Protein AF-A0A165JRN2-F1 (afdb_monomer)

Mean predicted aligned error: 7.34 Å

Nearest PDB structures (foldseek):
  8gi0-assembly1_E  TM=1.762E-01  e=8.711E+00  Trypanosoma cruzi cruzi

Foldseek 3Di:
DLVVVVVVLQVLLVVVLVVCVVPVPDDDDSCVVVVVLLVVQLPDLVSLVVNLCSQQPADPDPPDDSALVVSCVSVVLDPSSLLSLLSNLLSLLLNPLPPPPDPCNVVSLCSHCVPPDLVSLLSSLLVLVVCCVVPHPDCVSLCSNLSSLLSCCSSPVVVSVVSLVCLVPPNDPSSVVVNVVSVVVNVVVDHDPPRDND

Organism: NCBI:txid1314781

pLDDT: mean 78.62, std 10.6, range [44.0, 93.44]

Radius of gyration: 16.62 Å; Cα contacts (8 Å, |Δi|>4): 192; chains: 1; bounding box: 40×40×44 Å

Sequence (198 aa):
MMQRFWRALTYTLHAARSVMLANPNAEVYPLIPCFRVCEVYMGSPTGASVMLNMFLSPFPAPGVDPSVWTTVRTFQASFLGLELAGMLAAALSSYIRQVSADSGTPLYVDLFFADLAPADVVAALVTAWDVRRRAFPDDYFETIGVHLMQHCSEIRPDWWLAALDYAEQSASEHERQMMLALKDEVARRGPCVQCPAI

Solvent-accessible surface area (backbone atoms only — n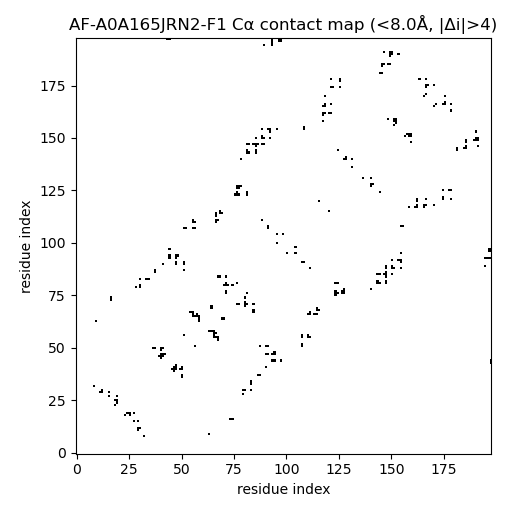ot comparable to full-atom values): 11108 Å² total; per-residue (Å²): 114,66,70,62,52,51,52,50,49,52,52,46,46,55,51,48,44,56,49,35,72,77,33,80,84,56,91,73,71,72,58,56,67,56,50,58,50,49,66,67,24,62,80,40,69,69,31,24,52,52,48,47,52,67,56,45,44,75,56,99,48,94,93,52,78,43,43,62,54,58,54,18,52,67,55,72,30,32,63,70,34,51,47,52,52,22,54,51,33,46,35,50,39,28,43,57,78,56,47,80,85,48,91,63,56,65,56,57,52,48,49,67,50,70,74,60,51,48,66,60,51,53,54,26,53,45,51,42,51,55,49,35,80,76,73,51,96,64,70,65,63,59,47,44,57,35,51,28,49,33,27,42,38,70,72,39,47,70,59,48,51,52,31,52,51,43,31,74,76,71,47,54,74,68,52,28,55,48,52,50,54,47,50,54,49,31,62,72,65,45,72,71,80,86,60,66,81,100

Structure (mmCIF, N/CA/C/O backbone):
data_AF-A0A165JRN2-F1
#
_entry.id   AF-A0A165JRN2-F1
#
loop_
_atom_site.group_PDB
_atom_site.id
_atom_site.type_symbol
_atom_site.label_atom_id
_atom_site.label_alt_id
_atom_site.label_comp_id
_atom_site.label_asym_id
_atom_site.label_entity_id
_atom_site.label_seq_id
_atom_site.pdbx_PDB_ins_code
_atom_site.Cartn_x
_atom_site.Cartn_y
_atom_site.Cartn_z
_atom_site.occupancy
_atom_site.B_iso_or_equiv
_atom_site.auth_seq_id
_atom_site.auth_comp_id
_atom_site.auth_asym_id
_atom_site.auth_atom_id
_atom_site.pdbx_PDB_model_num
ATOM 1 N N . MET A 1 1 ? 13.174 8.820 22.180 1.00 55.31 1 MET A N 1
ATOM 2 C CA . MET A 1 1 ? 13.854 7.694 21.496 1.00 55.31 1 MET A CA 1
ATOM 3 C C . MET A 1 1 ? 13.411 7.568 20.033 1.00 55.31 1 MET A C 1
ATOM 5 O O . MET A 1 1 ? 14.280 7.573 19.171 1.00 55.31 1 MET A O 1
ATOM 9 N N . MET A 1 2 ? 12.102 7.602 19.733 1.00 63.72 2 MET A N 1
ATOM 10 C CA . MET A 1 2 ? 11.550 7.563 18.360 1.00 63.72 2 MET A CA 1
ATOM 11 C C . MET A 1 2 ? 12.166 8.571 17.375 1.00 63.72 2 MET A C 1
ATOM 13 O O . MET A 1 2 ? 12.542 8.187 16.278 1.00 63.72 2 MET A O 1
ATOM 17 N N . GLN A 1 3 ? 12.351 9.841 17.755 1.00 63.94 3 GLN A N 1
ATOM 18 C CA . GLN A 1 3 ? 12.850 10.864 16.819 1.00 63.94 3 GLN A CA 1
ATOM 19 C C . GLN A 1 3 ? 14.250 10.561 16.249 1.00 63.94 3 GLN A C 1
ATOM 21 O O . GLN A 1 3 ? 14.538 10.910 15.107 1.00 63.94 3 GLN A O 1
ATOM 26 N N . ARG A 1 4 ? 15.128 9.908 17.027 1.00 65.62 4 ARG A N 1
ATOM 27 C CA . ARG A 1 4 ? 16.467 9.513 16.556 1.00 65.62 4 ARG A CA 1
ATOM 28 C C . ARG A 1 4 ? 16.392 8.336 15.584 1.00 65.62 4 ARG A C 1
ATOM 30 O O . ARG A 1 4 ? 17.099 8.362 14.586 1.00 65.62 4 ARG A O 1
ATOM 37 N N . PHE A 1 5 ? 15.519 7.361 15.856 1.00 70.56 5 PHE A N 1
ATOM 38 C CA . PHE A 1 5 ? 15.255 6.242 14.949 1.00 70.56 5 PHE A CA 1
ATOM 39 C C . PHE A 1 5 ? 14.710 6.738 13.607 1.00 70.56 5 PHE A C 1
ATOM 41 O O . PHE A 1 5 ? 15.284 6.408 12.580 1.00 70.56 5 PHE A O 1
ATOM 48 N N . TRP A 1 6 ? 13.692 7.605 13.612 1.00 65.94 6 TRP A N 1
ATOM 49 C CA . TRP A 1 6 ? 13.100 8.140 12.379 1.00 65.94 6 TRP A CA 1
ATOM 50 C C . TRP A 1 6 ? 14.079 8.953 11.560 1.00 65.94 6 TRP A C 1
ATOM 52 O O . TRP A 1 6 ? 14.203 8.725 10.367 1.00 65.94 6 TRP A O 1
ATOM 62 N N . ARG A 1 7 ? 14.860 9.824 12.204 1.00 67.25 7 ARG A N 1
ATOM 63 C CA . ARG A 1 7 ? 15.946 10.520 11.509 1.00 67.25 7 ARG A CA 1
ATOM 64 C C . ARG A 1 7 ? 16.925 9.533 10.880 1.00 67.25 7 ARG A C 1
ATOM 66 O O . ARG A 1 7 ? 17.246 9.689 9.711 1.00 67.25 7 ARG A O 1
ATOM 73 N N . ALA A 1 8 ? 17.376 8.524 11.627 1.00 70.62 8 ALA A N 1
ATOM 74 C CA . ALA A 1 8 ? 18.299 7.520 11.107 1.00 70.62 8 ALA A CA 1
ATOM 75 C C . ALA A 1 8 ? 17.696 6.748 9.924 1.00 70.62 8 ALA A C 1
ATOM 77 O O . ALA A 1 8 ? 18.336 6.662 8.884 1.00 70.62 8 ALA A O 1
ATOM 78 N N . LEU A 1 9 ? 16.454 6.275 10.044 1.00 74.56 9 LEU A N 1
ATOM 79 C CA . LEU A 1 9 ? 15.748 5.563 8.984 1.00 74.56 9 LEU A CA 1
ATOM 80 C C . LEU A 1 9 ? 15.561 6.441 7.745 1.00 74.56 9 LEU A C 1
ATOM 82 O O . LEU A 1 9 ? 15.899 6.016 6.650 1.00 74.56 9 LEU A O 1
ATOM 86 N N . THR A 1 10 ? 15.111 7.684 7.903 1.00 69.31 10 THR A N 1
ATOM 87 C CA . THR A 1 10 ? 15.020 8.656 6.809 1.00 69.31 10 THR A CA 1
ATOM 88 C C . THR A 1 10 ? 16.368 8.847 6.114 1.00 69.31 10 THR A C 1
ATOM 90 O O . THR A 1 10 ? 16.431 8.793 4.887 1.00 69.31 10 THR A O 1
ATOM 93 N N . TYR A 1 11 ? 17.453 9.051 6.870 1.00 72.25 11 TYR A N 1
ATOM 94 C CA . TYR A 1 11 ? 18.794 9.174 6.293 1.00 72.25 11 TYR A CA 1
ATOM 95 C C . TYR A 1 11 ? 19.198 7.903 5.540 1.00 72.25 11 TYR A C 1
ATOM 97 O O . TYR A 1 11 ? 19.726 8.000 4.435 1.00 72.25 11 TYR A O 1
ATOM 105 N N . THR A 1 12 ? 18.916 6.722 6.096 1.00 76.44 12 THR A N 1
ATOM 106 C CA . THR A 1 12 ? 19.179 5.432 5.450 1.00 76.44 12 THR A CA 1
ATOM 107 C C . THR A 1 12 ? 18.375 5.268 4.163 1.00 76.44 12 THR A C 1
ATOM 109 O O . THR A 1 12 ? 18.955 4.886 3.153 1.00 76.44 12 THR A O 1
ATOM 112 N N . LEU A 1 13 ? 17.080 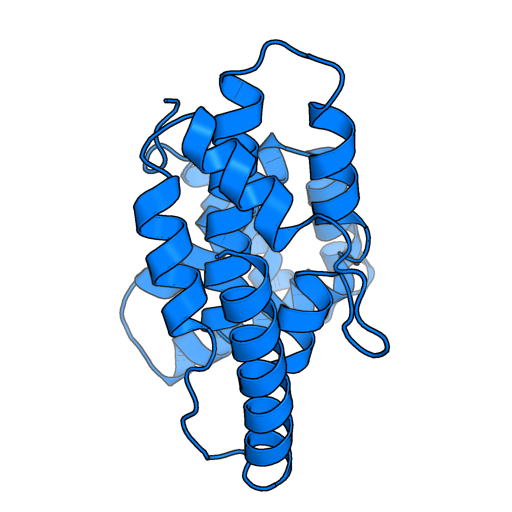5.597 4.155 1.00 75.81 13 LEU A N 1
ATOM 113 C CA . LEU A 1 13 ? 16.227 5.523 2.964 1.00 75.81 13 LEU A CA 1
ATOM 114 C C . LEU A 1 13 ? 16.709 6.492 1.877 1.00 75.81 13 LEU A C 1
ATOM 116 O O . LEU A 1 13 ? 16.801 6.113 0.710 1.00 75.81 13 LEU A O 1
ATOM 120 N N . HIS A 1 14 ? 17.083 7.717 2.258 1.00 72.62 14 HIS A N 1
ATOM 121 C CA . HIS A 1 14 ? 17.624 8.707 1.328 1.00 72.62 14 HIS A CA 1
ATOM 122 C C . HIS A 1 14 ? 18.975 8.272 0.742 1.00 72.62 14 HIS A C 1
ATOM 124 O O . HIS A 1 14 ? 19.182 8.345 -0.468 1.00 72.62 14 HIS A O 1
ATOM 130 N N . ALA A 1 15 ? 19.887 7.768 1.578 1.00 78.81 15 ALA A N 1
ATOM 131 C CA . ALA A 1 15 ? 21.175 7.248 1.128 1.00 78.81 15 ALA A CA 1
ATOM 132 C C . ALA A 1 15 ? 21.007 6.016 0.225 1.00 78.81 15 ALA A C 1
ATOM 134 O O . ALA A 1 15 ? 21.642 5.937 -0.826 1.00 78.81 15 ALA A O 1
ATOM 135 N N . ALA A 1 16 ? 20.115 5.092 0.591 1.00 79.12 16 ALA A N 1
ATOM 136 C CA . ALA A 1 16 ? 19.806 3.904 -0.197 1.00 79.12 16 ALA A CA 1
ATOM 137 C C . ALA A 1 16 ? 19.273 4.270 -1.585 1.00 79.12 16 ALA A C 1
ATOM 139 O O . ALA A 1 16 ? 19.744 3.714 -2.573 1.00 79.12 16 ALA A O 1
ATOM 140 N N . ARG A 1 17 ? 18.375 5.261 -1.680 1.00 76.50 17 ARG A N 1
ATOM 141 C CA . ARG A 1 17 ? 17.898 5.782 -2.968 1.00 76.50 17 ARG A CA 1
ATOM 142 C C . ARG A 1 17 ? 19.057 6.244 -3.850 1.00 76.50 17 ARG A C 1
ATOM 144 O O . ARG A 1 17 ? 19.122 5.865 -5.014 1.00 76.50 17 ARG A O 1
ATOM 151 N N . SER A 1 18 ? 19.972 7.044 -3.307 1.00 79.50 18 SER A N 1
ATOM 152 C CA . SER A 1 18 ? 21.132 7.539 -4.057 1.00 79.50 18 SER A CA 1
ATOM 153 C C . SER A 1 18 ? 22.027 6.400 -4.554 1.00 79.50 18 SER A C 1
ATOM 155 O O . SER A 1 18 ? 22.483 6.437 -5.695 1.00 79.50 18 SER A O 1
ATOM 157 N N . VAL A 1 19 ? 22.229 5.362 -3.736 1.00 81.50 19 VAL A N 1
ATOM 158 C CA . VAL A 1 19 ? 22.983 4.160 -4.127 1.00 81.50 19 VAL A CA 1
ATOM 159 C C . VAL A 1 19 ? 22.268 3.390 -5.239 1.00 81.50 19 VAL A C 1
ATOM 161 O O . VAL A 1 19 ? 22.912 3.036 -6.220 1.00 81.50 19 VAL A O 1
ATOM 164 N N . MET A 1 20 ? 20.953 3.181 -5.134 1.00 75.56 20 MET A N 1
ATOM 165 C CA . MET A 1 20 ? 20.164 2.472 -6.150 1.00 75.56 20 MET A CA 1
ATOM 166 C C . MET A 1 20 ? 20.101 3.230 -7.481 1.00 75.56 20 MET A C 1
ATOM 168 O O . MET A 1 20 ? 20.140 2.617 -8.542 1.00 75.56 20 MET A O 1
ATOM 172 N N . LEU A 1 21 ? 20.044 4.566 -7.449 1.00 78.38 21 LEU A N 1
ATOM 173 C CA . LEU A 1 21 ? 20.109 5.385 -8.663 1.00 78.38 21 LEU A CA 1
ATOM 174 C C . LEU A 1 21 ? 21.487 5.307 -9.333 1.00 78.38 21 LEU A C 1
ATOM 176 O O . LEU A 1 21 ? 21.569 5.262 -10.558 1.00 78.38 21 LEU A O 1
ATOM 180 N N . ALA A 1 22 ? 22.564 5.292 -8.543 1.00 86.00 22 ALA A N 1
ATOM 181 C CA . ALA A 1 22 ? 23.929 5.182 -9.057 1.00 86.00 22 ALA A CA 1
ATOM 182 C C . ALA A 1 22 ? 24.273 3.760 -9.532 1.00 86.00 22 ALA A C 1
ATOM 184 O O . ALA A 1 22 ? 25.084 3.588 -10.441 1.00 86.00 22 ALA A O 1
ATOM 185 N N . ASN A 1 23 ? 23.669 2.743 -8.918 1.00 80.38 23 ASN A N 1
ATOM 186 C CA . ASN A 1 23 ? 23.849 1.341 -9.255 1.00 80.38 23 ASN A CA 1
ATOM 187 C C . ASN A 1 23 ? 22.498 0.607 -9.172 1.00 80.38 23 ASN A C 1
ATOM 189 O O . ASN A 1 23 ? 22.152 0.090 -8.107 1.00 80.38 23 ASN A O 1
ATOM 193 N N . PRO A 1 24 ? 21.758 0.509 -10.293 1.00 75.75 24 PRO A N 1
ATOM 194 C CA . PRO A 1 24 ? 20.457 -0.162 -10.337 1.00 75.75 24 PRO A CA 1
ATOM 195 C C . PRO A 1 24 ? 20.484 -1.640 -9.926 1.00 75.75 24 PRO A C 1
ATOM 197 O O . PRO A 1 24 ? 19.449 -2.189 -9.570 1.00 75.75 24 PRO A O 1
ATOM 200 N N . ASN A 1 25 ? 21.660 -2.277 -9.953 1.00 73.88 25 ASN A N 1
ATOM 201 C CA . ASN A 1 25 ? 21.847 -3.673 -9.558 1.00 73.88 25 ASN A CA 1
ATOM 202 C C . ASN A 1 25 ? 22.303 -3.825 -8.095 1.00 73.88 25 ASN A C 1
ATOM 204 O O . ASN A 1 25 ? 22.597 -4.937 -7.661 1.00 73.88 25 ASN A O 1
ATOM 208 N N . ALA A 1 26 ? 22.437 -2.731 -7.338 1.00 76.19 26 ALA A N 1
ATOM 209 C CA . ALA A 1 26 ? 22.797 -2.808 -5.930 1.00 76.19 26 ALA A CA 1
ATOM 210 C C . ALA A 1 26 ? 21.635 -3.390 -5.115 1.00 76.19 26 ALA A C 1
ATOM 212 O O . ALA A 1 26 ? 20.562 -2.794 -5.027 1.00 76.19 26 ALA A O 1
ATOM 213 N N . GLU A 1 27 ? 21.877 -4.523 -4.461 1.00 71.62 27 GLU A N 1
ATOM 214 C CA . GLU A 1 27 ? 20.944 -5.089 -3.493 1.00 71.62 27 GLU A CA 1
ATOM 215 C C . GLU A 1 27 ? 20.991 -4.288 -2.190 1.00 71.62 27 GLU A C 1
ATOM 217 O O . GLU A 1 27 ? 21.862 -4.478 -1.337 1.00 71.62 27 GLU A O 1
ATOM 222 N N . VAL A 1 28 ? 20.055 -3.354 -2.037 1.00 72.25 28 VAL A N 1
ATOM 223 C CA . VAL A 1 28 ? 19.884 -2.584 -0.805 1.00 72.25 28 VAL A CA 1
ATOM 224 C C . VAL A 1 28 ? 18.505 -2.883 -0.237 1.00 72.25 28 VAL A C 1
ATOM 226 O O . VAL A 1 28 ? 17.497 -2.756 -0.927 1.00 72.25 28 VAL A O 1
ATOM 229 N N . TYR A 1 29 ? 18.457 -3.232 1.049 1.00 79.75 29 TYR A N 1
ATOM 230 C CA . TYR A 1 29 ? 17.227 -3.604 1.753 1.00 79.75 29 TYR A CA 1
ATOM 231 C C . TYR A 1 29 ? 16.887 -2.590 2.861 1.00 79.75 29 TYR A C 1
ATOM 233 O O . TYR A 1 29 ? 16.828 -2.946 4.042 1.00 79.75 29 TYR A O 1
ATOM 241 N N . PRO A 1 30 ? 16.688 -1.299 2.532 1.00 75.38 30 PRO A N 1
ATOM 242 C CA . PRO A 1 30 ? 16.593 -0.246 3.541 1.00 75.38 30 PRO A CA 1
ATOM 243 C C . PRO A 1 30 ? 15.284 -0.300 4.344 1.00 75.38 30 PRO A C 1
ATOM 245 O O . PRO A 1 30 ? 15.164 0.379 5.360 1.00 75.38 30 PRO A O 1
ATOM 248 N N . LEU A 1 31 ? 14.321 -1.122 3.909 1.00 79.00 31 LEU A N 1
ATOM 249 C CA . LEU A 1 31 ? 13.026 -1.320 4.559 1.00 79.00 31 LEU A CA 1
ATOM 250 C C . LEU A 1 31 ? 13.030 -2.434 5.622 1.00 79.00 31 LEU A C 1
ATOM 252 O O . LEU A 1 31 ? 12.069 -2.529 6.380 1.00 79.00 31 LEU A O 1
ATOM 256 N N . ILE A 1 32 ? 14.108 -3.223 5.768 1.00 80.38 32 ILE A N 1
ATOM 257 C CA . ILE A 1 32 ? 14.186 -4.286 6.797 1.00 80.38 32 ILE A CA 1
ATOM 258 C C . ILE A 1 32 ? 13.882 -3.773 8.217 1.00 80.38 32 ILE A C 1
ATOM 260 O O . ILE A 1 32 ? 13.096 -4.412 8.923 1.00 80.38 32 ILE A O 1
ATOM 264 N N . PRO A 1 33 ? 14.440 -2.632 8.670 1.00 78.62 33 PRO A N 1
ATOM 265 C CA . PRO A 1 33 ? 14.105 -2.096 9.985 1.00 78.62 33 PRO A CA 1
ATOM 266 C C . PRO A 1 33 ? 12.617 -1.753 10.129 1.00 78.62 33 PRO A C 1
ATOM 268 O O . PRO A 1 33 ? 12.066 -1.923 11.215 1.00 78.62 33 PRO A O 1
ATOM 271 N N . CYS A 1 34 ? 11.958 -1.314 9.050 1.00 78.50 34 CYS A N 1
ATOM 272 C CA . CYS A 1 34 ? 10.525 -1.025 9.052 1.00 78.50 34 CYS A CA 1
ATOM 273 C C . CYS A 1 34 ? 9.711 -2.292 9.324 1.00 78.50 34 CYS A C 1
ATOM 275 O O . CYS A 1 34 ? 8.819 -2.258 10.168 1.00 78.50 34 CYS A O 1
ATOM 277 N N . PHE A 1 35 ? 10.054 -3.413 8.683 1.00 80.31 35 PHE A N 1
ATOM 278 C CA . PHE A 1 35 ? 9.362 -4.688 8.899 1.00 80.31 35 PHE A CA 1
ATOM 279 C C . PHE A 1 35 ? 9.483 -5.170 10.335 1.00 80.31 35 PHE A C 1
ATOM 281 O O . PHE A 1 35 ? 8.478 -5.511 10.949 1.00 80.31 35 PHE A O 1
ATOM 288 N N . ARG A 1 36 ? 10.689 -5.115 10.913 1.00 80.88 36 ARG A N 1
ATOM 289 C CA . ARG A 1 36 ? 10.902 -5.519 12.311 1.00 80.88 36 ARG A CA 1
ATOM 290 C C . ARG A 1 36 ? 10.097 -4.673 13.288 1.00 80.88 36 ARG A C 1
ATOM 292 O O . ARG A 1 36 ? 9.578 -5.198 14.267 1.00 80.88 36 ARG A O 1
ATOM 299 N N . VAL A 1 37 ? 9.969 -3.373 13.023 1.00 78.56 37 VAL A N 1
ATOM 300 C CA . VAL A 1 37 ? 9.077 -2.504 13.798 1.00 78.56 37 VAL A CA 1
ATOM 301 C C . VAL A 1 37 ? 7.630 -2.968 13.628 1.00 78.56 37 VAL A C 1
ATOM 303 O O . VAL A 1 37 ? 6.960 -3.208 14.628 1.00 78.56 37 VAL A O 1
ATOM 306 N N . CYS A 1 38 ? 7.161 -3.171 12.397 1.00 80.44 38 CYS A N 1
ATOM 307 C CA . CYS A 1 38 ? 5.786 -3.598 12.151 1.00 80.44 38 CYS A CA 1
ATOM 308 C C . CYS A 1 38 ? 5.452 -4.934 12.840 1.00 80.44 38 CYS A C 1
ATOM 310 O O . CYS A 1 38 ? 4.452 -5.019 13.547 1.00 80.44 38 CYS A O 1
ATOM 312 N N . GLU A 1 39 ? 6.321 -5.943 12.733 1.00 80.81 39 GLU A N 1
ATOM 313 C CA . GLU A 1 39 ? 6.165 -7.247 13.400 1.00 80.81 39 GLU A CA 1
ATOM 314 C C . GLU A 1 39 ? 5.986 -7.115 14.919 1.00 80.81 39 GLU A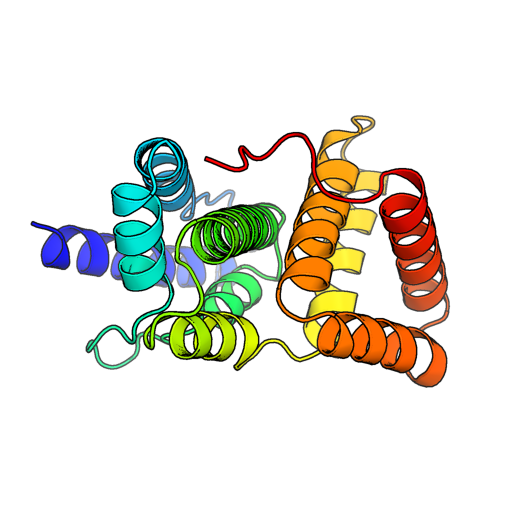 C 1
ATOM 316 O O . GLU A 1 39 ? 5.112 -7.754 15.502 1.00 80.81 39 GLU A O 1
ATOM 321 N N . VAL A 1 40 ? 6.790 -6.265 15.568 1.00 80.31 40 VAL A N 1
ATOM 322 C CA . VAL A 1 40 ? 6.736 -6.070 17.025 1.00 80.31 40 VAL A CA 1
ATOM 323 C C . VAL A 1 40 ? 5.445 -5.370 17.452 1.00 80.31 40 VAL A C 1
ATOM 325 O O . VAL A 1 40 ? 4.864 -5.718 18.480 1.00 80.31 40 VAL A O 1
ATOM 328 N N . TYR A 1 41 ? 4.987 -4.378 16.686 1.00 80.44 41 TYR A N 1
ATOM 329 C CA . TYR A 1 41 ? 3.855 -3.538 17.079 1.00 80.44 41 TYR A CA 1
ATOM 330 C C . TYR A 1 41 ? 2.486 -4.101 16.667 1.00 80.44 41 TYR A C 1
ATOM 332 O O . TYR A 1 41 ? 1.498 -3.790 17.333 1.00 80.44 41 TYR A O 1
ATOM 340 N N . MET A 1 42 ? 2.403 -4.970 15.653 1.00 76.00 42 MET A N 1
ATOM 341 C CA . MET A 1 42 ? 1.133 -5.581 15.225 1.00 76.00 42 MET A CA 1
ATOM 342 C C . MET A 1 42 ? 0.521 -6.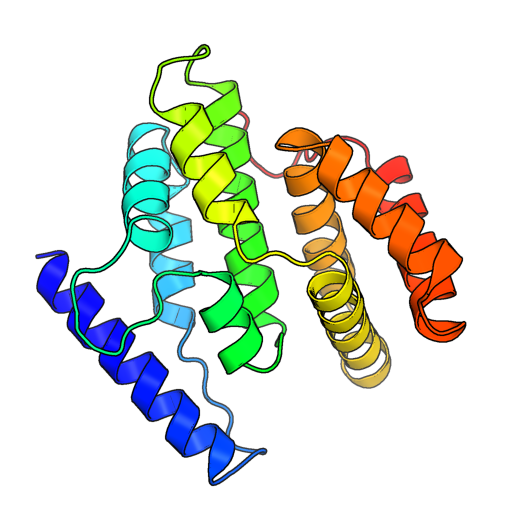552 16.250 1.00 76.00 42 MET A C 1
ATOM 344 O O . MET A 1 42 ? -0.643 -6.917 16.121 1.00 76.00 42 MET A O 1
ATOM 348 N N . GLY A 1 43 ? 1.254 -6.947 17.295 1.00 73.94 43 GLY A N 1
ATOM 349 C CA . GLY A 1 43 ? 0.748 -7.856 18.330 1.00 73.94 43 GLY A CA 1
ATOM 350 C C . GLY A 1 43 ? -0.287 -7.256 19.295 1.00 73.94 43 GLY A C 1
ATOM 351 O O . GLY A 1 43 ? -0.755 -7.967 20.180 1.00 73.94 43 GLY A O 1
ATOM 352 N N . SER A 1 44 ? -0.624 -5.962 19.193 1.00 77.56 44 SER A N 1
ATOM 353 C CA . SER A 1 44 ? -1.614 -5.323 20.077 1.00 77.56 44 SER A CA 1
ATOM 354 C C . SER A 1 44 ? -2.298 -4.097 19.443 1.00 77.56 44 SER A C 1
ATOM 356 O O . SER A 1 44 ? -1.667 -3.420 18.629 1.00 77.56 44 SER A O 1
ATOM 358 N N . PRO A 1 45 ? -3.522 -3.731 19.881 1.00 74.38 45 PRO A N 1
ATOM 359 C CA . PRO A 1 45 ? -4.219 -2.511 19.447 1.00 74.38 45 PRO A CA 1
ATOM 360 C C . PRO A 1 45 ? -3.388 -1.231 19.635 1.00 74.38 45 PRO A C 1
ATOM 362 O O . PRO A 1 45 ? -3.233 -0.410 18.729 1.00 74.38 45 PRO A O 1
ATOM 365 N N . THR A 1 46 ? -2.794 -1.075 20.823 1.00 78.94 46 THR A N 1
ATOM 366 C CA . THR A 1 46 ? -1.943 0.073 21.167 1.00 78.94 46 THR A CA 1
ATOM 367 C C . THR A 1 46 ? -0.709 0.127 20.278 1.00 78.94 46 THR A C 1
ATOM 369 O O . THR A 1 46 ? -0.314 1.202 19.828 1.00 78.94 46 THR A O 1
ATOM 372 N N . GLY A 1 47 ? -0.105 -1.029 19.998 1.00 80.19 47 GLY A N 1
ATOM 373 C CA . GLY A 1 47 ? 1.036 -1.112 19.101 1.00 80.19 47 GLY A CA 1
ATOM 374 C C . GLY A 1 47 ? 0.672 -0.738 17.666 1.00 80.19 47 GLY A C 1
ATOM 375 O O . GLY A 1 47 ? 1.376 0.075 17.070 1.00 80.19 47 GLY A O 1
ATOM 376 N N . ALA A 1 48 ? -0.462 -1.224 17.154 1.00 79.81 48 ALA A N 1
ATOM 377 C CA . ALA A 1 48 ? -0.968 -0.860 15.833 1.00 79.81 48 ALA A CA 1
ATOM 378 C C . ALA A 1 48 ? -1.182 0.658 15.709 1.00 79.81 48 ALA A C 1
ATOM 380 O O . ALA A 1 48 ? -0.701 1.265 14.757 1.00 79.81 48 ALA A O 1
ATOM 381 N N . SER A 1 49 ? -1.792 1.304 16.708 1.00 79.81 49 SER A N 1
ATOM 382 C CA . SER A 1 49 ? -1.959 2.766 16.732 1.00 79.81 49 SER A CA 1
ATOM 383 C C . SER A 1 49 ? -0.622 3.518 16.738 1.00 79.81 49 SER A C 1
ATOM 385 O O . SER A 1 49 ? -0.434 4.462 15.967 1.00 79.81 49 SER A O 1
ATOM 387 N N . VAL A 1 50 ? 0.336 3.081 17.567 1.00 81.25 50 VAL A N 1
ATOM 388 C CA . VAL A 1 50 ? 1.691 3.653 17.590 1.00 81.25 50 VAL A CA 1
ATOM 389 C C . VAL A 1 50 ? 2.348 3.511 16.223 1.00 81.25 50 VAL A C 1
ATOM 391 O O . VAL A 1 50 ? 2.935 4.476 15.749 1.00 81.25 50 VAL A O 1
ATOM 394 N N . MET A 1 51 ? 2.218 2.353 15.578 1.00 82.94 51 MET A N 1
ATOM 395 C CA . MET A 1 51 ? 2.766 2.086 14.253 1.00 82.94 51 MET A CA 1
ATOM 396 C C . MET A 1 51 ? 2.103 2.947 13.165 1.00 82.94 51 MET A C 1
ATOM 398 O O . MET A 1 51 ? 2.805 3.566 12.373 1.00 82.94 51 MET A O 1
ATOM 402 N N . LEU A 1 52 ? 0.774 3.059 13.144 1.00 84.00 52 LEU A N 1
ATOM 403 C CA . LEU A 1 52 ? 0.057 3.899 12.178 1.00 84.00 52 LEU A CA 1
ATOM 404 C C . LEU A 1 52 ? 0.448 5.369 12.328 1.00 84.00 52 LEU A C 1
ATOM 406 O O . LEU A 1 52 ? 0.818 6.010 11.351 1.00 84.00 52 LEU A O 1
ATOM 410 N N . ASN A 1 53 ? 0.472 5.887 13.558 1.00 81.69 53 ASN A N 1
ATOM 411 C CA . ASN A 1 53 ? 0.957 7.238 13.833 1.00 81.69 53 ASN A CA 1
ATOM 412 C C . ASN A 1 53 ? 2.423 7.412 13.400 1.00 81.69 53 ASN A C 1
ATOM 414 O O . ASN A 1 53 ? 2.835 8.449 12.903 1.00 81.69 53 ASN A O 1
ATOM 418 N N . MET A 1 54 ? 3.228 6.377 13.581 1.00 76.69 54 MET A N 1
ATOM 419 C CA . MET A 1 54 ? 4.649 6.396 13.288 1.00 76.69 54 MET A CA 1
ATOM 420 C C . MET A 1 54 ? 4.969 6.415 11.785 1.00 76.69 54 MET A C 1
ATOM 422 O O . MET A 1 54 ? 5.931 7.075 11.401 1.00 76.69 54 MET A O 1
ATOM 426 N N . PHE A 1 55 ? 4.184 5.721 10.957 1.00 77.06 55 PHE A N 1
ATOM 427 C CA . PHE A 1 55 ? 4.418 5.614 9.512 1.00 77.06 55 PHE A CA 1
ATOM 428 C C . PHE A 1 55 ? 3.541 6.534 8.657 1.00 77.06 55 PHE A C 1
ATOM 430 O O . PHE A 1 55 ? 3.947 6.864 7.547 1.00 77.06 55 PHE A O 1
ATOM 437 N N . LEU A 1 56 ? 2.354 6.921 9.134 1.00 80.50 56 LEU A N 1
ATOM 438 C CA . LEU A 1 56 ? 1.398 7.722 8.359 1.00 80.50 56 LEU A CA 1
ATOM 439 C C . LEU A 1 56 ? 1.365 9.191 8.783 1.00 80.50 56 LEU A C 1
ATOM 441 O O . LEU A 1 56 ? 0.983 10.040 7.981 1.00 80.50 56 LEU A O 1
ATOM 445 N N . SER A 1 57 ? 1.743 9.522 10.023 1.00 74.56 57 SER A N 1
ATOM 446 C CA . SER A 1 57 ? 1.730 10.924 10.443 1.00 74.56 57 SER A CA 1
ATOM 447 C C . SER A 1 57 ? 2.865 11.707 9.779 1.00 74.56 57 SER A C 1
ATOM 449 O O . SER A 1 57 ? 3.993 11.210 9.698 1.00 74.56 57 SER A O 1
ATOM 451 N N . PRO A 1 58 ? 2.622 12.968 9.377 1.00 66.00 58 PRO A N 1
ATOM 452 C CA . PRO A 1 58 ? 3.643 13.801 8.761 1.00 66.00 58 PRO A CA 1
ATOM 453 C C . PRO A 1 58 ? 4.875 13.937 9.660 1.00 66.00 58 PRO A C 1
ATOM 455 O O . PRO A 1 58 ? 4.781 14.402 10.800 1.00 66.00 58 PRO A O 1
ATOM 458 N N . PHE A 1 59 ? 6.052 13.570 9.149 1.00 63.78 59 PHE A N 1
ATOM 459 C CA . PHE A 1 59 ? 7.299 13.803 9.869 1.00 63.78 59 PHE A CA 1
ATOM 460 C C . PHE A 1 59 ? 7.779 15.240 9.609 1.00 63.78 59 PHE A C 1
ATOM 462 O O . PHE A 1 59 ? 7.994 15.608 8.454 1.00 63.78 59 PHE A O 1
ATOM 469 N N . PRO A 1 60 ? 7.994 16.076 10.644 1.00 58.12 60 PRO A N 1
ATOM 470 C CA . PRO A 1 60 ? 8.383 17.474 10.469 1.00 58.12 60 PRO A CA 1
ATOM 471 C C . PRO A 1 60 ? 9.890 17.592 10.189 1.00 58.12 60 PRO A C 1
ATOM 473 O O . PRO A 1 60 ? 10.634 18.217 10.948 1.00 58.12 60 PRO A O 1
ATOM 476 N N . ALA A 1 61 ? 10.366 16.956 9.121 1.00 61.69 61 ALA A N 1
ATOM 477 C CA . ALA A 1 61 ? 11.716 17.144 8.613 1.00 61.69 61 ALA A CA 1
ATOM 478 C C . ALA A 1 61 ? 11.660 17.685 7.179 1.00 61.69 61 ALA A C 1
ATOM 480 O O . ALA A 1 61 ? 11.051 17.056 6.312 1.00 61.69 61 ALA A O 1
ATOM 481 N N . PRO A 1 62 ? 12.305 18.833 6.906 1.00 59.62 62 PRO A N 1
ATOM 482 C CA . PRO A 1 62 ? 12.403 19.371 5.556 1.00 59.62 62 PRO A CA 1
ATOM 483 C C . PRO A 1 62 ? 12.982 18.332 4.585 1.00 59.62 62 PRO A C 1
ATOM 485 O O . PRO A 1 62 ? 14.039 17.761 4.852 1.00 59.62 62 PRO A O 1
ATOM 488 N N . GLY A 1 63 ? 12.296 18.097 3.463 1.00 61.25 63 GLY A N 1
ATOM 489 C CA . GLY A 1 63 ? 12.747 17.182 2.405 1.00 61.25 63 GLY A CA 1
ATOM 490 C C . GLY A 1 63 ? 12.405 15.702 2.614 1.00 61.25 63 GLY A C 1
ATOM 491 O O . GLY A 1 63 ? 12.834 14.874 1.812 1.00 61.25 63 GLY A O 1
ATOM 492 N N . VAL A 1 64 ? 11.642 15.360 3.655 1.00 61.91 64 VAL A N 1
ATOM 493 C CA . VAL A 1 64 ? 11.115 14.006 3.870 1.00 61.91 64 VAL A CA 1
ATOM 494 C C . VAL A 1 64 ? 9.658 13.992 3.442 1.00 61.91 64 VAL A C 1
ATOM 496 O O . VAL A 1 64 ? 8.841 14.695 4.030 1.00 61.91 64 VAL A O 1
ATOM 499 N N . ASP A 1 65 ? 9.345 13.229 2.398 1.00 62.41 65 ASP A N 1
ATOM 500 C CA . ASP A 1 65 ? 7.961 13.055 1.966 1.00 62.41 65 ASP A CA 1
ATOM 501 C C . ASP A 1 65 ? 7.196 12.247 3.035 1.00 62.41 65 ASP A C 1
ATOM 503 O O . ASP A 1 65 ? 7.697 11.203 3.469 1.00 62.41 65 ASP A O 1
ATOM 507 N N . PRO A 1 66 ? 6.032 12.730 3.505 1.00 63.66 66 PRO A N 1
ATOM 508 C CA . PRO A 1 66 ? 5.256 12.067 4.550 1.00 63.66 66 PRO A CA 1
ATOM 509 C C . PRO A 1 66 ? 4.570 10.771 4.090 1.00 63.66 66 PRO A C 1
ATOM 511 O O . PRO A 1 66 ? 4.075 10.025 4.929 1.00 63.66 66 PRO A O 1
ATOM 514 N N . SER A 1 67 ? 4.511 10.497 2.787 1.00 72.94 67 SER A N 1
ATOM 515 C CA . SER A 1 67 ? 3.693 9.422 2.238 1.00 72.94 67 SER A CA 1
ATOM 516 C C . SER A 1 67 ? 4.411 8.075 2.200 1.00 72.94 67 SER A C 1
ATOM 518 O O . SER A 1 67 ? 5.491 7.926 1.607 1.00 72.94 67 SER A O 1
ATOM 520 N N . VAL A 1 68 ? 3.756 7.034 2.731 1.00 72.88 68 VAL A N 1
ATOM 521 C CA . VAL A 1 68 ? 4.186 5.641 2.524 1.00 72.88 68 VAL A CA 1
ATOM 522 C C . VAL A 1 68 ? 4.319 5.337 1.031 1.00 72.88 68 VAL A C 1
ATOM 524 O O . VAL A 1 68 ? 5.285 4.701 0.616 1.00 72.88 68 VAL A O 1
ATOM 527 N N . TRP A 1 69 ? 3.432 5.869 0.192 1.00 75.44 69 TRP A N 1
ATOM 528 C CA . TRP A 1 69 ? 3.445 5.605 -1.244 1.00 75.44 69 TRP A CA 1
ATOM 529 C C . TRP A 1 69 ? 4.575 6.310 -1.970 1.00 75.44 69 TRP A C 1
ATOM 531 O O . TRP A 1 69 ? 5.126 5.750 -2.916 1.00 75.44 69 TRP A O 1
ATOM 541 N N . THR A 1 70 ? 5.027 7.470 -1.489 1.00 76.25 70 THR A N 1
ATOM 542 C CA . THR A 1 70 ? 6.286 8.035 -1.985 1.00 76.25 70 THR A CA 1
ATOM 543 C C . THR A 1 70 ? 7.470 7.152 -1.615 1.00 76.25 70 THR A C 1
ATOM 545 O O . THR A 1 70 ? 8.374 6.983 -2.436 1.00 76.25 70 THR A O 1
ATOM 548 N N . THR A 1 71 ? 7.465 6.532 -0.435 1.00 73.25 71 THR A N 1
ATOM 549 C CA . THR A 1 71 ? 8.491 5.545 -0.072 1.00 73.25 71 THR A CA 1
ATOM 550 C C . THR A 1 71 ? 8.430 4.342 -1.020 1.00 73.25 71 THR A C 1
ATOM 552 O O . THR A 1 71 ? 9.442 4.006 -1.631 1.00 73.25 71 THR A O 1
ATOM 555 N N . VAL A 1 72 ? 7.248 3.760 -1.249 1.00 73.69 72 VAL A N 1
ATOM 556 C CA . VAL A 1 72 ? 7.050 2.645 -2.197 1.00 73.69 72 VAL A CA 1
ATOM 557 C C . VAL A 1 72 ? 7.535 3.009 -3.606 1.00 73.69 72 VAL A C 1
ATOM 559 O O . VAL A 1 72 ? 8.329 2.271 -4.190 1.00 73.69 72 VAL A O 1
ATOM 562 N N . ARG A 1 73 ? 7.140 4.175 -4.136 1.00 75.69 73 ARG A N 1
ATOM 563 C CA . ARG A 1 73 ? 7.578 4.678 -5.452 1.00 75.69 73 ARG A CA 1
ATOM 564 C C . ARG A 1 73 ? 9.079 4.941 -5.513 1.00 75.69 73 ARG A C 1
ATOM 566 O O . ARG A 1 73 ? 9.713 4.641 -6.521 1.00 75.69 73 ARG A O 1
ATOM 573 N N . THR A 1 74 ? 9.665 5.475 -4.441 1.00 72.62 74 THR A N 1
ATOM 574 C CA . THR A 1 74 ? 11.113 5.729 -4.348 1.00 72.62 74 THR A CA 1
ATOM 575 C C . THR A 1 74 ? 11.913 4.447 -4.547 1.00 72.62 74 THR A C 1
ATOM 577 O O . THR A 1 74 ? 12.971 4.475 -5.173 1.00 72.62 74 THR A O 1
ATOM 580 N N . PHE A 1 75 ? 11.376 3.323 -4.079 1.00 69.88 75 PHE A N 1
ATOM 581 C CA . PHE A 1 75 ? 11.945 1.995 -4.278 1.00 69.88 75 PHE A CA 1
ATOM 582 C C . PHE A 1 75 ? 11.299 1.254 -5.454 1.00 69.88 75 PHE A C 1
ATOM 584 O O . PHE A 1 75 ? 11.210 0.031 -5.415 1.00 69.88 75 PHE A O 1
ATOM 591 N N . GLN A 1 76 ? 10.847 1.991 -6.479 1.00 70.12 76 GLN A N 1
ATOM 592 C CA . GLN A 1 76 ? 10.307 1.487 -7.750 1.00 70.12 76 GLN A CA 1
ATOM 593 C C . GLN A 1 76 ? 9.173 0.470 -7.593 1.00 70.12 76 GLN A C 1
ATOM 595 O O . GLN A 1 76 ? 9.089 -0.483 -8.361 1.00 70.12 76 GLN A O 1
ATOM 600 N N . ALA A 1 77 ? 8.332 0.635 -6.568 1.00 69.44 77 ALA A N 1
ATOM 601 C CA . ALA A 1 77 ? 7.302 -0.344 -6.237 1.00 69.44 77 ALA A CA 1
ATOM 602 C C . ALA A 1 77 ? 7.856 -1.772 -6.077 1.00 69.44 77 ALA A C 1
ATOM 604 O O . ALA A 1 77 ? 7.195 -2.763 -6.388 1.00 69.44 77 ALA A O 1
ATOM 605 N N . SER A 1 78 ? 9.091 -1.873 -5.579 1.00 73.06 78 SER A N 1
ATOM 606 C CA . SER A 1 78 ? 9.708 -3.148 -5.248 1.00 73.06 78 SER A CA 1
ATOM 607 C C . SER A 1 78 ? 8.829 -3.942 -4.289 1.00 73.06 78 SER A C 1
ATOM 609 O O . SER A 1 78 ? 8.047 -3.393 -3.508 1.00 73.06 78 SER A O 1
ATOM 611 N N . PHE A 1 79 ? 9.033 -5.253 -4.313 1.00 75.12 79 PHE A N 1
ATOM 612 C CA . PHE A 1 79 ? 8.429 -6.207 -3.392 1.00 75.12 79 PHE A CA 1
ATOM 613 C C . PHE A 1 79 ? 8.401 -5.710 -1.937 1.00 75.12 79 PHE A C 1
ATOM 615 O O . PHE A 1 79 ? 7.351 -5.734 -1.306 1.00 75.12 79 PHE A O 1
ATOM 622 N N . LEU A 1 80 ? 9.516 -5.169 -1.438 1.00 77.50 80 LEU A N 1
ATOM 623 C CA . LEU A 1 80 ? 9.620 -4.683 -0.060 1.00 77.50 80 LEU A CA 1
ATOM 624 C C . LEU A 1 80 ? 8.716 -3.463 0.194 1.00 77.50 80 LEU A C 1
ATOM 626 O O . LEU A 1 80 ? 8.172 -3.294 1.282 1.00 77.50 80 LEU A O 1
ATOM 630 N N . GLY A 1 81 ? 8.545 -2.597 -0.807 1.00 80.62 81 GLY A N 1
ATOM 631 C CA . GLY A 1 81 ? 7.621 -1.469 -0.717 1.00 80.62 81 GLY A CA 1
ATOM 632 C C . GLY A 1 81 ? 6.171 -1.939 -0.594 1.00 80.62 81 GLY A C 1
ATOM 633 O O . GLY A 1 81 ? 5.447 -1.477 0.287 1.00 80.62 81 GLY A O 1
ATOM 634 N N . LEU A 1 82 ? 5.762 -2.891 -1.435 1.00 83.50 82 LEU A N 1
ATOM 635 C CA . LEU A 1 82 ? 4.413 -3.463 -1.389 1.00 83.50 82 LEU A CA 1
ATOM 636 C C . LEU A 1 82 ? 4.157 -4.274 -0.116 1.00 83.50 82 LEU A C 1
ATOM 638 O O . LEU A 1 82 ? 3.064 -4.198 0.436 1.00 83.50 82 LEU A O 1
ATOM 642 N N . GLU A 1 83 ? 5.158 -5.001 0.382 1.00 84.06 83 GLU A N 1
ATOM 643 C CA . GLU A 1 83 ? 5.075 -5.710 1.660 1.00 84.06 83 GLU A CA 1
ATOM 644 C C . GLU A 1 83 ? 4.834 -4.732 2.815 1.00 84.06 83 GLU A C 1
ATOM 646 O O . GLU A 1 83 ? 3.935 -4.945 3.628 1.00 84.06 83 GLU A O 1
ATOM 651 N N . LEU A 1 84 ? 5.557 -3.604 2.844 1.00 83.81 84 LEU A N 1
ATOM 652 C CA . LEU A 1 84 ? 5.370 -2.571 3.866 1.00 83.81 84 LEU A CA 1
ATOM 653 C C . LEU A 1 84 ? 3.967 -1.961 3.785 1.00 83.81 84 LEU A C 1
ATOM 655 O O . LEU A 1 84 ? 3.302 -1.816 4.811 1.00 83.81 84 LEU A O 1
ATOM 659 N N . ALA A 1 85 ? 3.501 -1.636 2.577 1.00 87.69 85 ALA A N 1
ATOM 660 C CA . ALA A 1 85 ? 2.138 -1.159 2.372 1.00 87.69 85 ALA A CA 1
ATOM 661 C C . ALA A 1 85 ? 1.104 -2.190 2.853 1.00 87.69 85 ALA A C 1
ATOM 663 O O . ALA A 1 85 ? 0.135 -1.819 3.513 1.00 87.69 85 ALA A O 1
ATOM 664 N N . GLY A 1 86 ? 1.338 -3.480 2.587 1.00 88.69 86 GLY A N 1
ATOM 665 C CA . GLY A 1 86 ? 0.496 -4.584 3.046 1.00 88.69 86 GLY A CA 1
ATOM 666 C C . GLY A 1 86 ? 0.429 -4.683 4.569 1.00 88.69 86 GLY A C 1
ATOM 667 O O . GLY A 1 86 ? -0.662 -4.807 5.120 1.00 88.69 86 GLY A O 1
ATOM 668 N N . MET A 1 87 ? 1.564 -4.561 5.264 1.00 87.06 87 MET A N 1
ATOM 669 C CA . MET A 1 87 ? 1.605 -4.554 6.734 1.00 87.06 87 MET A CA 1
ATOM 670 C C . MET A 1 87 ? 0.873 -3.346 7.331 1.00 87.06 87 MET A C 1
ATOM 672 O O . MET A 1 87 ? 0.171 -3.476 8.334 1.00 87.06 87 MET A O 1
ATOM 676 N N . LEU A 1 88 ? 1.007 -2.169 6.715 1.00 88.56 88 LEU A N 1
ATOM 677 C CA . LEU A 1 88 ? 0.322 -0.957 7.165 1.00 88.56 88 LEU A CA 1
ATOM 678 C C . LEU A 1 88 ? -1.189 -1.034 6.928 1.00 88.56 88 LEU A C 1
ATOM 680 O O . LEU A 1 88 ? -1.953 -0.683 7.825 1.00 88.56 88 LEU A O 1
ATOM 684 N N . ALA A 1 89 ? -1.620 -1.551 5.774 1.00 90.75 89 ALA A N 1
ATOM 685 C CA . ALA A 1 89 ? -3.027 -1.822 5.499 1.00 90.75 89 ALA A CA 1
ATOM 686 C C . ALA A 1 89 ? -3.593 -2.849 6.492 1.00 90.75 89 ALA A C 1
ATOM 688 O O . ALA A 1 89 ? -4.643 -2.614 7.081 1.00 90.75 89 ALA A O 1
ATOM 689 N N . ALA A 1 90 ? -2.868 -3.939 6.757 1.00 89.19 90 ALA A N 1
ATOM 690 C CA . ALA A 1 90 ? -3.271 -4.943 7.737 1.00 89.19 90 ALA A CA 1
ATOM 691 C C . ALA A 1 90 ? -3.483 -4.341 9.129 1.00 89.19 90 ALA A C 1
ATOM 693 O O . ALA A 1 90 ? -4.518 -4.555 9.754 1.00 89.19 90 ALA A O 1
ATOM 694 N N . ALA A 1 91 ? -2.535 -3.537 9.606 1.00 86.88 91 ALA A N 1
ATOM 695 C CA . ALA A 1 91 ? -2.670 -2.907 10.910 1.00 86.88 91 ALA A CA 1
ATOM 696 C 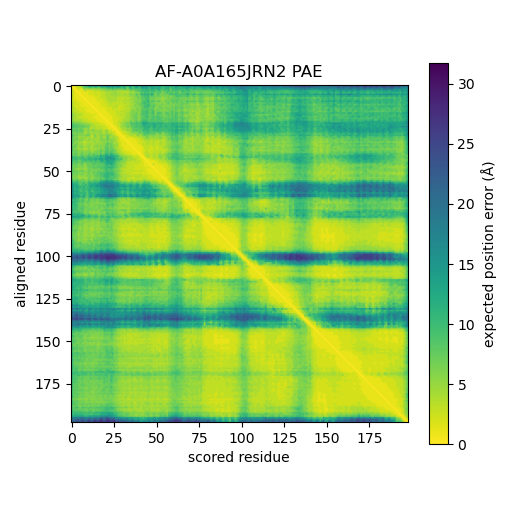C . ALA A 1 91 ? -3.770 -1.846 10.962 1.00 86.88 91 ALA A C 1
ATOM 698 O O . ALA A 1 91 ? -4.411 -1.700 12.000 1.00 86.88 91 ALA A O 1
ATOM 699 N N . LEU A 1 92 ? -3.999 -1.117 9.867 1.00 88.19 92 LEU A N 1
ATOM 700 C CA . LEU A 1 92 ? -5.098 -0.163 9.765 1.00 88.19 92 LEU A CA 1
ATOM 701 C C . LEU A 1 92 ? -6.453 -0.879 9.802 1.00 88.19 92 LEU A C 1
ATOM 703 O O . LEU A 1 92 ? -7.326 -0.459 10.556 1.00 88.19 92 LEU A O 1
ATOM 707 N N . SER A 1 93 ? -6.604 -1.989 9.072 1.00 88.75 93 SER A N 1
ATOM 708 C CA . SER A 1 93 ? -7.785 -2.860 9.149 1.00 88.75 93 SER A CA 1
ATOM 709 C C . SER A 1 93 ? -7.999 -3.379 10.576 1.00 88.75 93 SER A C 1
ATOM 711 O O . SER A 1 93 ? -9.079 -3.184 11.135 1.00 88.75 93 SER A O 1
ATOM 713 N N . SER A 1 94 ? -6.973 -3.948 11.221 1.00 83.94 94 SER A N 1
ATOM 714 C CA . SER A 1 94 ? -7.074 -4.408 12.615 1.00 83.94 94 SER A CA 1
ATOM 715 C C . SER A 1 94 ? -7.476 -3.271 13.563 1.00 83.94 94 SER A C 1
ATOM 717 O O . SER A 1 94 ? -8.363 -3.450 14.394 1.00 83.94 94 SER A O 1
ATOM 719 N N . TYR A 1 95 ? -6.879 -2.086 13.408 1.00 82.88 95 TYR A N 1
ATOM 720 C CA . TYR A 1 95 ? -7.206 -0.910 14.213 1.00 82.88 95 TYR A CA 1
ATOM 721 C C . TYR A 1 95 ? -8.675 -0.484 14.045 1.00 82.88 95 TYR A C 1
ATOM 723 O O . TYR A 1 95 ? -9.359 -0.261 15.044 1.00 82.88 95 TYR A O 1
ATOM 731 N N . ILE A 1 96 ? -9.186 -0.445 12.807 1.00 85.19 96 ILE A N 1
ATOM 732 C CA . ILE A 1 96 ? -10.591 -0.124 12.495 1.00 85.19 96 ILE A CA 1
ATOM 733 C C . ILE A 1 96 ? -11.556 -1.139 13.119 1.00 85.19 96 ILE A C 1
ATOM 735 O O . ILE A 1 96 ? -12.598 -0.750 13.642 1.00 85.19 96 ILE A O 1
ATOM 739 N N . ARG A 1 97 ? -11.224 -2.436 13.080 1.00 82.81 97 ARG A N 1
ATOM 740 C CA . ARG A 1 97 ? -12.070 -3.498 13.655 1.00 82.81 97 ARG A CA 1
ATOM 741 C C . ARG A 1 97 ? -12.222 -3.377 15.177 1.00 82.81 97 ARG A C 1
ATOM 743 O O . ARG A 1 97 ? -13.248 -3.787 15.712 1.00 82.81 97 ARG A O 1
ATOM 750 N N . GLN A 1 98 ? -11.216 -2.837 15.867 1.00 77.62 98 GLN A N 1
ATOM 751 C CA . GLN A 1 98 ? -11.168 -2.748 17.334 1.00 77.62 98 GLN A CA 1
ATOM 752 C C . GLN A 1 98 ? -11.721 -1.451 17.894 1.00 77.62 98 GLN A C 1
ATOM 754 O O . GLN A 1 98 ? -12.405 -1.445 18.917 1.00 77.62 98 GLN A O 1
ATOM 759 N N . VAL A 1 99 ? -11.351 -0.336 17.273 1.00 71.56 99 VAL A N 1
ATOM 760 C CA . VAL A 1 99 ? -11.701 0.985 17.770 1.00 71.56 99 VAL A CA 1
ATOM 761 C C . VAL A 1 99 ? -13.054 1.337 17.173 1.00 71.56 99 VAL A C 1
ATOM 763 O O . VAL A 1 99 ? -13.155 1.660 15.993 1.00 71.56 99 VAL A O 1
ATOM 766 N N . SER A 1 100 ? -14.116 1.237 17.978 1.00 58.06 100 SER A N 1
ATOM 767 C CA . SER A 1 100 ? -15.479 1.540 17.541 1.00 58.06 100 SER A CA 1
ATOM 768 C C . SER A 1 100 ? -15.587 2.999 17.092 1.00 58.06 100 SER A C 1
ATOM 770 O O . SER A 1 100 ? -15.791 3.873 17.922 1.00 58.06 100 SER A O 1
ATOM 772 N N . ALA A 1 101 ? -15.431 3.266 15.794 1.00 55.19 101 ALA A N 1
ATOM 773 C CA . ALA A 1 101 ? -15.716 4.541 15.128 1.00 55.19 101 ALA A CA 1
ATOM 774 C C . ALA A 1 101 ? -15.251 5.831 15.854 1.00 55.19 101 ALA A C 1
ATOM 776 O O . ALA A 1 101 ? -15.853 6.889 15.661 1.00 55.19 101 ALA A O 1
ATOM 777 N N . ASP A 1 102 ? -14.192 5.783 16.670 1.00 54.50 102 ASP A N 1
ATOM 778 C CA . ASP A 1 102 ? -13.668 6.981 17.326 1.00 54.50 102 ASP A CA 1
ATOM 779 C C . ASP A 1 102 ? -12.951 7.888 16.310 1.00 54.50 102 ASP A C 1
ATOM 781 O O . ASP A 1 102 ? -12.430 7.453 15.274 1.00 54.50 102 ASP A O 1
ATOM 785 N N . SER A 1 103 ? -12.906 9.176 16.649 1.00 56.88 103 SER A N 1
ATOM 786 C CA . SER A 1 103 ? -12.545 10.329 15.810 1.00 56.88 103 SER A CA 1
ATOM 787 C C . SER A 1 103 ? -11.160 10.307 15.139 1.00 56.88 103 SER A C 1
ATOM 789 O O . SER A 1 103 ? -10.908 11.137 14.268 1.00 56.88 103 SER A O 1
ATOM 791 N N . GLY A 1 104 ? -10.267 9.378 15.500 1.00 59.31 104 GLY A N 1
ATOM 792 C CA . GLY A 1 104 ? -8.937 9.226 14.890 1.00 59.31 104 GLY A CA 1
ATOM 793 C C . GLY A 1 104 ? -8.890 8.312 13.659 1.00 59.31 104 GLY A C 1
ATOM 794 O O . GLY A 1 104 ? -7.968 8.414 12.853 1.00 59.31 104 GLY A O 1
ATOM 795 N N . THR A 1 105 ? -9.888 7.444 13.484 1.00 71.88 105 THR A N 1
ATOM 796 C CA . THR A 1 105 ? -9.925 6.438 12.409 1.00 71.88 105 THR A CA 1
ATOM 797 C C . THR A 1 105 ? -9.955 7.047 11.000 1.00 71.88 105 THR A C 1
ATOM 799 O O . THR A 1 105 ? -9.161 6.614 10.163 1.00 71.88 105 THR A O 1
ATOM 802 N N . PRO A 1 106 ? -10.774 8.085 10.715 1.00 80.88 106 PRO A N 1
ATOM 803 C CA . PRO A 1 106 ? -10.810 8.694 9.384 1.00 80.88 106 PRO A CA 1
ATOM 804 C C . PRO A 1 106 ? -9.456 9.274 8.956 1.00 80.88 106 PRO A C 1
ATOM 806 O O . PRO A 1 106 ? -9.065 9.123 7.804 1.00 80.88 106 PRO A O 1
ATOM 809 N N . LEU A 1 107 ? -8.696 9.850 9.898 1.00 85.31 107 LEU A N 1
ATOM 810 C CA . LEU A 1 107 ? -7.406 10.478 9.610 1.00 85.31 107 LEU A CA 1
ATOM 811 C C . LEU A 1 107 ? -6.375 9.474 9.078 1.00 85.31 107 LEU A C 1
ATOM 813 O O . LEU A 1 107 ? -5.710 9.757 8.087 1.00 85.31 107 LEU A O 1
ATOM 817 N N . TYR A 1 108 ? -6.221 8.308 9.714 1.00 86.06 108 TYR A N 1
ATOM 818 C CA . TYR A 1 108 ? -5.243 7.313 9.256 1.00 86.06 108 TYR A CA 1
ATOM 819 C C . TYR A 1 108 ? -5.631 6.690 7.918 1.00 86.06 108 TYR A C 1
ATOM 821 O O . TYR A 1 108 ? -4.753 6.421 7.100 1.00 86.06 108 TYR A O 1
ATOM 829 N N . VAL A 1 109 ? -6.931 6.511 7.673 1.00 89.69 109 VAL A N 1
ATOM 830 C CA . VAL A 1 109 ? -7.426 6.079 6.364 1.00 89.69 109 VAL A CA 1
ATOM 831 C C . VAL A 1 109 ? -7.093 7.128 5.306 1.00 89.69 109 VAL A C 1
ATOM 833 O O . VAL A 1 109 ? -6.501 6.793 4.284 1.00 89.69 109 VAL A O 1
ATOM 836 N N . ASP A 1 110 ? -7.396 8.399 5.557 1.00 88.88 110 ASP A N 1
ATOM 837 C CA . ASP A 1 110 ? -7.091 9.471 4.610 1.00 88.88 110 ASP A CA 1
ATOM 838 C C . ASP A 1 110 ? -5.591 9.579 4.333 1.00 88.88 110 ASP A C 1
ATOM 840 O O . ASP A 1 110 ? -5.199 9.632 3.172 1.00 88.88 110 ASP A O 1
ATOM 844 N N . LEU A 1 111 ? -4.746 9.523 5.366 1.00 86.75 111 LEU A N 1
ATOM 845 C CA . LEU A 1 111 ? -3.289 9.566 5.213 1.00 86.75 111 LEU A CA 1
ATOM 846 C C . LEU A 1 111 ? -2.745 8.364 4.433 1.00 86.75 111 LEU A C 1
ATOM 848 O O . LEU A 1 111 ? -1.870 8.536 3.588 1.00 86.75 111 LEU A O 1
ATOM 852 N N . PHE A 1 112 ? -3.263 7.156 4.678 1.00 89.19 112 PHE A N 1
ATOM 853 C CA . PHE A 1 112 ? -2.846 5.975 3.926 1.00 89.19 112 PHE A CA 1
ATOM 854 C C . PHE A 1 112 ? -3.238 6.080 2.448 1.00 89.19 112 PHE A C 1
ATOM 856 O O . PHE A 1 112 ? -2.459 5.677 1.595 1.00 89.19 112 PHE A O 1
ATOM 863 N N . PHE A 1 113 ? -4.405 6.633 2.114 1.00 89.31 113 PHE A N 1
ATOM 864 C CA . PHE A 1 113 ? -4.883 6.701 0.726 1.00 89.31 113 PHE A CA 1
ATOM 865 C C . PHE A 1 113 ? -4.555 8.017 -0.010 1.00 89.31 113 PHE A C 1
ATOM 867 O O . PHE A 1 113 ? -4.785 8.082 -1.216 1.00 89.31 113 PHE A O 1
ATOM 874 N N . ALA A 1 114 ? -4.015 9.043 0.662 1.00 84.88 114 ALA A N 1
ATOM 875 C CA . ALA A 1 114 ? -3.845 10.403 0.124 1.00 84.88 114 ALA A CA 1
ATOM 876 C C . ALA A 1 114 ? -3.073 10.476 -1.206 1.00 84.88 114 ALA A C 1
ATOM 878 O O . ALA A 1 114 ? -3.457 11.238 -2.089 1.00 84.88 114 ALA A O 1
ATOM 879 N N . ASP A 1 115 ? -2.035 9.652 -1.373 1.00 77.62 115 ASP A N 1
ATOM 880 C CA . ASP A 1 115 ? -1.199 9.632 -2.586 1.00 77.62 115 ASP A CA 1
ATOM 881 C C . ASP A 1 115 ? -1.275 8.304 -3.338 1.00 77.62 115 ASP A C 1
ATOM 883 O O . ASP A 1 115 ? -0.368 7.961 -4.109 1.00 77.62 115 ASP A O 1
ATOM 887 N N . LEU A 1 116 ? -2.338 7.538 -3.084 1.00 78.62 116 LEU A N 1
ATOM 888 C CA . LEU A 1 116 ? -2.548 6.239 -3.691 1.00 78.62 116 LEU A CA 1
ATOM 889 C C . LEU A 1 116 ? -3.418 6.336 -4.938 1.00 78.62 116 LEU A C 1
ATOM 891 O O . LEU A 1 116 ? -4.574 5.902 -4.958 1.00 78.62 116 LEU A O 1
ATOM 895 N N . ALA A 1 117 ? -2.849 6.918 -5.993 1.00 82.31 117 ALA A N 1
ATOM 896 C CA . ALA A 1 117 ? -3.498 6.934 -7.293 1.00 82.31 117 ALA A CA 1
ATOM 897 C C . ALA A 1 117 ? -3.726 5.487 -7.770 1.00 82.31 117 ALA A C 1
ATOM 899 O O . ALA A 1 117 ? -2.792 4.680 -7.725 1.00 82.31 117 ALA A O 1
ATOM 900 N N . PRO A 1 118 ? -4.927 5.137 -8.263 1.00 79.44 118 PRO A N 1
ATOM 901 C CA . PRO A 1 118 ? -5.195 3.771 -8.696 1.00 79.44 118 PRO A CA 1
ATOM 902 C C . PRO A 1 118 ? -4.234 3.269 -9.785 1.00 79.44 118 PRO A C 1
ATOM 904 O O . PRO A 1 118 ? -3.796 2.123 -9.738 1.00 79.44 118 PRO A O 1
ATOM 907 N N . ALA A 1 119 ? -3.826 4.155 -10.699 1.00 80.19 119 ALA A N 1
ATOM 908 C CA . ALA A 1 119 ? -2.839 3.865 -11.739 1.00 80.19 119 ALA A CA 1
ATOM 909 C C . ALA A 1 119 ? -1.480 3.413 -11.180 1.00 80.19 119 ALA A C 1
ATOM 911 O O . ALA A 1 119 ? -0.916 2.425 -11.649 1.00 80.19 119 ALA A O 1
ATOM 912 N N . ASP A 1 120 ? -0.980 4.100 -10.148 1.00 77.38 120 ASP A N 1
ATOM 913 C CA . ASP A 1 120 ? 0.307 3.782 -9.523 1.00 77.38 120 ASP A CA 1
ATOM 914 C C . ASP A 1 120 ? 0.279 2.387 -8.889 1.00 77.38 120 ASP A C 1
ATOM 916 O O . ASP A 1 120 ? 1.259 1.647 -8.970 1.00 77.38 120 ASP A O 1
ATOM 920 N N . VAL A 1 121 ? -0.849 2.007 -8.278 1.00 76.19 121 VAL A N 1
ATOM 921 C CA . VAL A 1 121 ? -1.009 0.680 -7.668 1.00 76.19 121 VAL A CA 1
ATOM 922 C C . VAL A 1 121 ? -1.092 -0.411 -8.710 1.00 76.19 121 VAL A C 1
ATOM 924 O O . VAL A 1 121 ? -0.449 -1.443 -8.540 1.00 76.19 121 VAL A O 1
ATOM 927 N N . VAL A 1 122 ? -1.848 -0.188 -9.785 1.00 80.69 122 VAL A N 1
ATOM 928 C CA . VAL A 1 122 ? -1.925 -1.142 -10.894 1.00 80.69 122 VAL A CA 1
ATOM 929 C C . VAL A 1 122 ? -0.523 -1.396 -11.446 1.00 80.69 122 VAL A C 1
ATOM 931 O O . VAL A 1 122 ? -0.084 -2.544 -11.468 1.00 80.69 122 VAL A O 1
ATOM 934 N N . ALA A 1 123 ? 0.230 -0.342 -11.770 1.00 80.31 123 ALA A N 1
ATOM 935 C CA . ALA A 1 123 ? 1.598 -0.470 -12.273 1.00 80.31 123 ALA A CA 1
ATOM 936 C C . ALA A 1 123 ? 2.535 -1.177 -11.271 1.00 80.31 123 ALA A C 1
ATOM 938 O O . ALA A 1 123 ? 3.348 -2.025 -11.655 1.00 80.31 123 ALA A O 1
ATOM 939 N N . ALA A 1 124 ? 2.409 -0.862 -9.978 1.00 78.69 124 ALA A N 1
ATOM 940 C CA . ALA A 1 124 ? 3.190 -1.464 -8.901 1.00 78.69 124 ALA A CA 1
ATOM 941 C C . ALA A 1 124 ? 2.919 -2.968 -8.737 1.00 78.69 124 ALA A C 1
ATOM 943 O O . ALA A 1 124 ? 3.847 -3.780 -8.739 1.00 78.69 124 ALA A O 1
ATOM 944 N N . LEU A 1 125 ? 1.644 -3.347 -8.625 1.00 79.56 125 LEU A N 1
ATOM 945 C CA . LEU A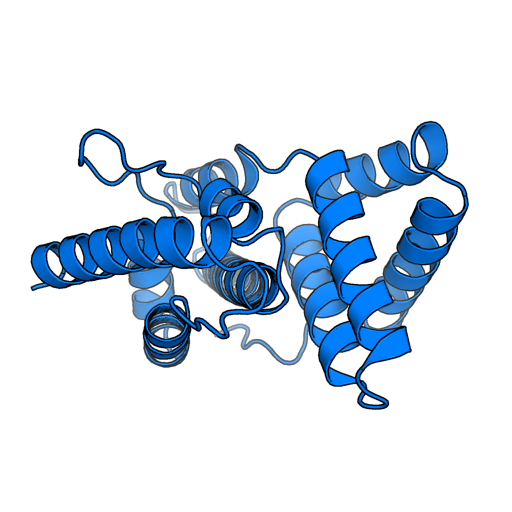 1 125 ? 1.210 -4.739 -8.511 1.00 79.56 125 LEU A CA 1
ATOM 946 C C . LEU A 1 125 ? 1.605 -5.533 -9.753 1.00 79.56 125 LEU A C 1
ATOM 948 O O . LEU A 1 125 ? 2.047 -6.678 -9.637 1.00 79.56 125 LEU A O 1
ATOM 952 N N . VAL A 1 126 ? 1.510 -4.906 -10.928 1.00 79.62 126 VAL A N 1
ATOM 953 C CA . VAL A 1 126 ? 1.884 -5.540 -12.188 1.00 79.62 126 VAL A CA 1
ATOM 954 C C . VAL A 1 126 ? 3.378 -5.815 -12.252 1.00 79.62 126 VAL A C 1
ATOM 956 O O . VAL A 1 126 ? 3.798 -6.939 -12.526 1.00 79.62 126 VAL A O 1
ATOM 959 N N . THR A 1 127 ? 4.188 -4.823 -11.892 1.00 77.38 127 THR A N 1
ATOM 960 C CA . THR A 1 127 ? 5.644 -4.972 -11.822 1.00 77.38 127 THR A CA 1
ATOM 961 C C . THR A 1 127 ? 6.041 -6.096 -10.861 1.00 77.38 127 THR A C 1
ATOM 963 O O . THR A 1 127 ? 6.855 -6.952 -11.208 1.00 77.38 127 THR A O 1
ATOM 966 N N . ALA A 1 128 ? 5.438 -6.147 -9.671 1.00 73.00 128 ALA A N 1
ATOM 967 C CA . ALA A 1 128 ? 5.734 -7.182 -8.682 1.00 73.00 128 ALA A CA 1
ATOM 968 C C . ALA A 1 128 ? 5.348 -8.593 -9.157 1.00 73.00 128 ALA A C 1
ATOM 970 O O . ALA A 1 128 ? 6.081 -9.560 -8.932 1.00 73.00 128 ALA A O 1
ATOM 971 N N . TRP A 1 129 ? 4.227 -8.714 -9.861 1.00 72.75 129 TRP A N 1
ATOM 972 C CA . TRP A 1 129 ? 3.779 -9.974 -10.444 1.00 72.75 129 TRP A CA 1
ATOM 973 C C . TRP A 1 129 ? 4.658 -10.443 -11.614 1.00 72.75 129 TRP A C 1
ATOM 975 O O . TRP A 1 129 ? 4.953 -11.634 -11.744 1.00 72.75 129 TRP A O 1
ATOM 985 N N . ASP A 1 130 ? 5.137 -9.530 -12.456 1.00 73.31 130 ASP A N 1
ATOM 986 C CA . ASP A 1 130 ? 6.061 -9.878 -13.538 1.00 73.31 130 ASP A CA 1
ATOM 987 C C . ASP A 1 130 ? 7.430 -10.317 -13.005 1.00 73.31 130 ASP A C 1
ATOM 989 O O . ASP A 1 130 ? 8.035 -11.251 -13.545 1.00 73.31 130 ASP A O 1
ATOM 993 N N . VAL A 1 131 ? 7.901 -9.707 -11.911 1.00 66.56 131 VAL A N 1
ATOM 994 C CA . VAL A 1 131 ? 9.097 -10.165 -11.187 1.00 66.56 131 VAL A CA 1
ATOM 995 C C . VAL A 1 131 ? 8.901 -11.597 -10.679 1.00 66.56 131 VAL A C 1
ATOM 997 O O . VAL A 1 131 ? 9.780 -12.430 -10.908 1.00 66.56 131 VAL A O 1
ATOM 1000 N N . ARG A 1 132 ? 7.737 -11.932 -10.096 1.00 65.00 132 ARG A N 1
ATOM 1001 C CA . ARG A 1 132 ? 7.384 -13.315 -9.705 1.00 65.00 132 ARG A CA 1
ATOM 1002 C C . ARG A 1 132 ? 7.545 -14.278 -10.877 1.00 65.00 132 ARG A C 1
ATOM 1004 O O . ARG A 1 132 ? 8.306 -15.236 -10.761 1.00 65.00 132 ARG A O 1
ATOM 1011 N N . ARG A 1 133 ? 6.880 -14.012 -12.012 1.00 65.00 133 ARG A N 1
ATOM 1012 C CA . ARG A 1 133 ? 6.906 -14.905 -13.191 1.00 65.00 133 ARG A CA 1
ATOM 1013 C C . ARG A 1 133 ? 8.319 -15.232 -13.672 1.00 65.00 133 ARG A C 1
ATOM 1015 O O . ARG A 1 133 ? 8.513 -16.267 -14.304 1.00 65.00 133 ARG A O 1
ATOM 1022 N N . ARG A 1 134 ? 9.279 -14.336 -13.433 1.00 63.56 134 ARG A N 1
ATOM 1023 C CA . ARG A 1 134 ? 10.667 -14.483 -13.882 1.00 63.56 134 ARG A CA 1
ATOM 1024 C C . ARG A 1 134 ? 11.590 -15.081 -12.823 1.00 63.56 134 ARG A C 1
ATOM 1026 O O . ARG A 1 134 ? 12.559 -15.725 -13.209 1.00 63.56 134 ARG A O 1
ATOM 1033 N N . ALA A 1 135 ? 11.329 -14.851 -11.535 1.00 57.28 135 ALA A N 1
ATOM 1034 C CA . ALA A 1 135 ? 12.313 -15.089 -10.480 1.00 57.28 135 ALA A CA 1
ATOM 1035 C C . ALA A 1 135 ? 11.971 -16.230 -9.506 1.00 57.28 135 ALA A C 1
ATOM 1037 O O . ALA A 1 135 ? 12.902 -16.870 -9.020 1.00 57.28 135 ALA A O 1
ATOM 1038 N N . PHE A 1 136 ? 10.692 -16.521 -9.221 1.00 56.97 136 PHE A N 1
ATOM 1039 C CA . PHE A 1 136 ? 10.337 -17.469 -8.152 1.00 56.97 136 PHE A CA 1
ATOM 1040 C C . PHE A 1 136 ? 9.077 -18.299 -8.467 1.00 56.97 136 PHE A C 1
ATOM 1042 O O . PHE A 1 136 ? 8.055 -17.724 -8.838 1.00 56.9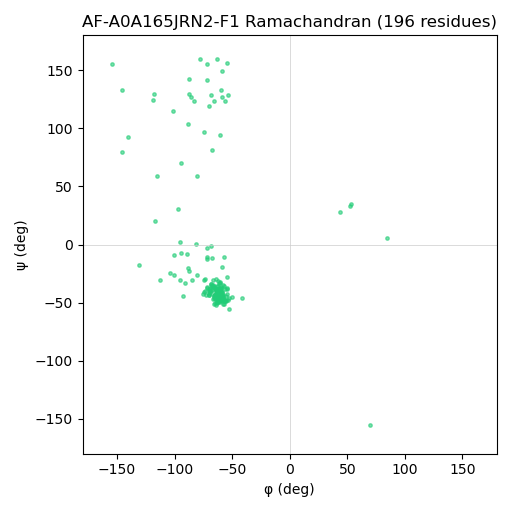7 136 PHE A O 1
ATOM 1049 N N . PRO A 1 137 ? 9.107 -19.632 -8.270 1.00 57.28 137 PRO A N 1
ATOM 1050 C CA . PRO A 1 137 ? 7.927 -20.495 -8.373 1.00 57.28 137 PRO A CA 1
ATOM 1051 C C . PRO A 1 137 ? 7.031 -20.509 -7.114 1.00 57.28 137 PRO A C 1
ATOM 1053 O O . PRO A 1 137 ? 6.031 -21.218 -7.122 1.00 57.28 137 PRO A O 1
ATOM 1056 N N . ASP A 1 138 ? 7.364 -19.763 -6.051 1.00 56.94 138 ASP A N 1
ATOM 1057 C CA . ASP A 1 138 ? 6.614 -19.768 -4.782 1.00 56.94 138 ASP A CA 1
ATOM 1058 C C . ASP A 1 138 ? 5.433 -18.775 -4.741 1.00 56.94 138 ASP A C 1
ATOM 1060 O O . ASP A 1 138 ? 5.533 -17.616 -5.160 1.00 56.94 138 ASP A O 1
ATOM 1064 N N . ASP A 1 139 ? 4.335 -19.203 -4.107 1.00 61.47 139 ASP A N 1
ATOM 1065 C CA . ASP A 1 139 ? 3.054 -18.482 -3.961 1.00 61.47 139 ASP A CA 1
ATOM 1066 C C . ASP A 1 139 ? 3.104 -17.229 -3.059 1.00 61.47 139 ASP A C 1
ATOM 1068 O O . ASP A 1 139 ? 2.107 -16.514 -2.883 1.00 61.47 139 ASP A O 1
ATOM 1072 N N . TYR A 1 140 ? 4.268 -16.927 -2.484 1.00 62.09 140 TYR A N 1
ATOM 1073 C CA . TYR A 1 140 ? 4.453 -15.833 -1.529 1.00 62.09 140 TYR A CA 1
ATOM 1074 C C . TYR A 1 140 ? 4.106 -14.456 -2.132 1.00 62.09 140 TYR A C 1
ATOM 1076 O O . TYR A 1 140 ? 3.459 -13.636 -1.485 1.00 62.09 140 TYR A O 1
ATOM 1084 N N . PHE A 1 141 ? 4.437 -14.215 -3.407 1.00 58.78 141 PHE A N 1
ATOM 1085 C CA . PHE A 1 141 ? 4.182 -12.925 -4.072 1.00 58.78 141 PHE A CA 1
ATOM 1086 C C . PHE A 1 141 ? 2.704 -12.668 -4.386 1.00 58.78 141 PHE A C 1
ATOM 1088 O O . PHE A 1 141 ? 2.234 -11.541 -4.238 1.00 58.78 141 PHE A O 1
ATOM 1095 N N . GLU A 1 142 ? 1.963 -13.709 -4.784 1.00 63.38 142 GLU A N 1
ATOM 1096 C CA . GLU A 1 142 ? 0.500 -13.607 -4.931 1.00 63.38 142 GLU A CA 1
ATOM 1097 C C . GLU A 1 142 ? -0.120 -13.266 -3.586 1.00 63.38 142 GLU A C 1
ATOM 1099 O O . GLU A 1 142 ? -1.017 -12.434 -3.505 1.00 63.38 142 GLU A O 1
ATOM 1104 N N . THR A 1 143 ? 0.422 -13.856 -2.521 1.00 74.00 143 THR A N 1
ATOM 1105 C CA . THR A 1 143 ? -0.048 -13.594 -1.171 1.00 74.00 143 THR A CA 1
ATOM 1106 C C . THR A 1 143 ? 0.115 -12.122 -0.807 1.00 74.00 143 THR A C 1
ATOM 1108 O O . THR A 1 143 ? -0.843 -11.577 -0.292 1.00 74.00 143 THR A O 1
ATOM 1111 N N . ILE A 1 144 ? 1.207 -11.425 -1.146 1.00 80.94 144 ILE A N 1
ATOM 1112 C CA . ILE A 1 144 ? 1.343 -9.989 -0.812 1.00 80.94 144 ILE A CA 1
ATOM 1113 C C . ILE A 1 144 ? 0.336 -9.113 -1.554 1.00 80.94 144 ILE A C 1
ATOM 1115 O O . ILE A 1 144 ? -0.340 -8.305 -0.919 1.00 80.94 144 ILE A O 1
ATOM 1119 N N . GLY A 1 145 ? 0.233 -9.250 -2.880 1.00 84.94 145 GLY A N 1
ATOM 1120 C CA . GLY A 1 145 ? -0.684 -8.427 -3.674 1.00 84.94 145 GLY A CA 1
ATOM 1121 C C . GLY A 1 145 ? -2.138 -8.651 -3.261 1.00 84.94 145 GLY A C 1
ATOM 1122 O O . GLY A 1 145 ? -2.871 -7.696 -3.011 1.00 84.94 145 GLY A O 1
ATOM 1123 N N . VAL A 1 146 ? -2.529 -9.918 -3.102 1.00 88.56 146 VAL A N 1
ATOM 1124 C CA . VAL A 1 146 ? -3.865 -10.299 -2.627 1.00 88.56 146 VAL A CA 1
ATOM 1125 C C . VAL A 1 146 ? -4.096 -9.790 -1.209 1.00 88.56 146 VAL A C 1
ATOM 1127 O O . VAL A 1 146 ? -5.140 -9.209 -0.941 1.00 88.56 146 VAL A O 1
ATOM 1130 N N . HIS A 1 147 ? -3.120 -9.946 -0.317 1.00 88.50 147 HIS A N 1
ATOM 1131 C CA . HIS A 1 147 ? -3.227 -9.532 1.078 1.00 88.50 147 HIS A CA 1
ATOM 1132 C C . HIS A 1 147 ? -3.383 -8.016 1.222 1.00 88.50 147 HIS A C 1
ATOM 1134 O O . HIS A 1 147 ? -4.260 -7.555 1.951 1.00 88.50 147 HIS A O 1
ATOM 1140 N N . LEU A 1 148 ? -2.594 -7.236 0.478 1.00 90.38 148 LEU A N 1
ATOM 1141 C CA . LEU A 1 148 ? -2.741 -5.785 0.413 1.00 90.38 148 LEU A CA 1
ATOM 1142 C C . LEU A 1 148 ? -4.136 -5.401 -0.104 1.00 90.38 148 LEU A C 1
ATOM 1144 O O . LEU A 1 148 ? -4.807 -4.582 0.519 1.00 90.38 148 LEU A O 1
ATOM 1148 N N . MET A 1 149 ? -4.605 -6.008 -1.200 1.00 91.75 149 MET A N 1
ATOM 1149 C CA . MET A 1 149 ? -5.923 -5.691 -1.767 1.00 91.75 149 MET A CA 1
ATOM 1150 C C . MET A 1 149 ? -7.087 -6.118 -0.872 1.00 91.75 149 MET A C 1
ATOM 1152 O O . MET A 1 149 ? -8.072 -5.386 -0.801 1.00 91.75 149 MET A O 1
ATOM 1156 N N . GLN A 1 150 ? -6.984 -7.239 -0.153 1.00 92.38 150 GLN A N 1
ATOM 1157 C CA . GLN A 1 150 ? -7.980 -7.652 0.843 1.00 92.38 150 GLN A CA 1
ATOM 1158 C C . GLN A 1 150 ? -8.170 -6.561 1.904 1.00 92.38 150 GLN A C 1
ATOM 1160 O O . GLN A 1 150 ? -9.300 -6.147 2.158 1.00 92.38 150 GLN A O 1
ATOM 1165 N N . HIS A 1 151 ? -7.073 -6.045 2.466 1.00 92.31 151 HIS A N 1
ATOM 1166 C CA . HIS A 1 151 ? -7.133 -4.989 3.480 1.00 92.31 151 HIS A CA 1
ATOM 1167 C C . HIS A 1 151 ? -7.577 -3.647 2.902 1.00 92.31 151 HIS A C 1
ATOM 1169 O O . HIS A 1 151 ? -8.442 -2.996 3.479 1.00 92.31 151 HIS A O 1
ATOM 1175 N N . CYS A 1 152 ? -7.068 -3.240 1.736 1.00 92.12 152 CYS A N 1
ATOM 1176 C CA . CYS A 1 152 ? -7.519 -2.004 1.089 1.00 92.12 152 CYS A CA 1
ATOM 1177 C C . CYS A 1 152 ? -9.022 -2.033 0.771 1.00 92.12 152 CYS A C 1
ATOM 1179 O O . CYS A 1 152 ? -9.705 -1.033 0.990 1.00 92.12 152 CYS A O 1
ATOM 1181 N N . SER A 1 153 ? -9.541 -3.174 0.304 1.00 91.88 153 SER A N 1
ATOM 1182 C CA . SER A 1 153 ? -10.968 -3.358 -0.003 1.00 91.88 153 SER A CA 1
ATOM 1183 C C . SER A 1 153 ? -11.847 -3.300 1.240 1.00 91.88 153 SER A C 1
ATOM 1185 O O . SER A 1 153 ? -12.992 -2.877 1.152 1.00 91.88 153 SER A O 1
ATOM 1187 N N . GLU A 1 154 ? -11.330 -3.716 2.393 1.00 91.31 154 GLU A N 1
ATOM 1188 C CA . GLU A 1 154 ? -12.042 -3.608 3.663 1.00 91.31 154 GLU A CA 1
ATOM 1189 C C . GLU A 1 154 ? -12.048 -2.174 4.199 1.00 91.31 154 GLU A C 1
ATOM 1191 O O . GLU A 1 154 ? -13.074 -1.689 4.668 1.00 91.31 154 GLU A O 1
ATOM 1196 N N . ILE A 1 155 ? -10.906 -1.487 4.114 1.00 91.44 155 ILE A N 1
ATOM 1197 C CA . ILE A 1 155 ? -10.733 -0.139 4.663 1.00 91.44 155 ILE A CA 1
ATOM 1198 C C . ILE A 1 155 ? -11.472 0.907 3.818 1.00 91.44 155 ILE A C 1
ATOM 1200 O O . ILE A 1 155 ? -12.086 1.827 4.359 1.00 91.44 155 ILE A O 1
ATOM 1204 N N . ARG A 1 156 ? -11.378 0.806 2.487 1.00 92.19 156 ARG A N 1
ATOM 1205 C CA . ARG A 1 156 ? -11.975 1.756 1.539 1.00 92.19 156 ARG A CA 1
ATOM 1206 C C . ARG A 1 156 ? -12.443 1.020 0.271 1.00 92.19 156 ARG A C 1
ATOM 1208 O O . ARG A 1 156 ? -11.764 1.089 -0.756 1.00 92.19 156 ARG A O 1
ATOM 1215 N N . PRO A 1 157 ? -13.613 0.352 0.313 1.00 91.69 157 PRO A N 1
ATOM 1216 C CA . PRO A 1 157 ? -14.132 -0.431 -0.812 1.00 91.69 157 PRO A CA 1
ATOM 1217 C C . PRO A 1 157 ? -14.224 0.369 -2.119 1.00 91.69 157 PRO A C 1
ATOM 1219 O O . PRO A 1 157 ? -13.811 -0.112 -3.171 1.00 91.69 157 PRO A O 1
ATOM 1222 N N . ASP A 1 158 ? -14.686 1.620 -2.041 1.00 91.31 158 ASP A N 1
ATOM 1223 C CA . ASP A 1 158 ? -14.865 2.490 -3.211 1.00 91.31 158 ASP A CA 1
ATOM 1224 C C . ASP A 1 158 ? -13.545 2.790 -3.935 1.00 91.31 158 ASP A C 1
ATOM 1226 O O . ASP A 1 158 ? -13.521 2.932 -5.156 1.00 91.31 158 ASP A O 1
ATOM 1230 N N . TRP A 1 159 ? -12.424 2.846 -3.204 1.00 91.06 159 TRP A N 1
ATOM 1231 C CA . TRP A 1 159 ? -11.107 3.029 -3.817 1.00 91.06 159 TRP A CA 1
ATOM 1232 C C . TRP A 1 159 ? -10.699 1.797 -4.631 1.00 91.06 159 TRP A C 1
ATOM 1234 O O . TRP A 1 159 ? -10.166 1.939 -5.731 1.00 91.06 159 TRP A O 1
ATOM 1244 N N . TRP A 1 160 ? -10.981 0.591 -4.126 1.00 90.81 160 TRP A N 1
ATOM 1245 C CA . TRP A 1 160 ? -10.686 -0.640 -4.857 1.00 90.81 160 TRP A CA 1
ATOM 1246 C C . TRP A 1 160 ? -11.517 -0.743 -6.136 1.00 90.81 160 TRP A C 1
ATOM 1248 O O . TRP A 1 160 ? -10.981 -1.064 -7.196 1.00 90.81 160 TRP A O 1
ATOM 1258 N N . LEU A 1 161 ? -12.803 -0.393 -6.061 1.00 91.25 161 LEU A N 1
ATOM 1259 C CA . LEU A 1 161 ? -13.668 -0.319 -7.239 1.00 91.25 161 LEU A CA 1
ATOM 1260 C C . LEU A 1 161 ? -13.123 0.679 -8.269 1.00 91.25 161 LEU A C 1
ATOM 1262 O O . LEU A 1 161 ? -12.984 0.322 -9.434 1.00 91.25 161 LEU A O 1
ATOM 1266 N N . ALA A 1 162 ? -12.696 1.869 -7.839 1.00 90.75 162 ALA A N 1
ATOM 1267 C CA . ALA A 1 162 ? -12.081 2.851 -8.733 1.00 90.75 162 ALA A CA 1
ATOM 1268 C C . ALA A 1 162 ? -10.783 2.342 -9.393 1.00 90.75 162 ALA A C 1
ATOM 1270 O O . ALA A 1 162 ? -10.495 2.688 -10.540 1.00 90.75 162 ALA A O 1
ATOM 1271 N N . ALA A 1 163 ? -9.996 1.511 -8.702 1.00 89.31 163 ALA A N 1
ATOM 1272 C CA . ALA A 1 163 ? -8.807 0.884 -9.279 1.00 89.31 163 ALA A CA 1
ATOM 1273 C C . ALA A 1 163 ? -9.132 -0.174 -10.331 1.00 89.31 163 ALA A C 1
ATOM 1275 O O . ALA A 1 163 ? -8.455 -0.239 -11.360 1.00 89.31 163 ALA A O 1
ATOM 1276 N N . LEU A 1 164 ? -10.183 -0.960 -10.107 1.00 91.69 164 LEU A N 1
ATOM 1277 C CA . LEU A 1 164 ? -10.689 -1.903 -11.098 1.00 91.69 164 LEU A CA 1
ATOM 1278 C C . LEU A 1 164 ? -11.253 -1.180 -12.325 1.00 91.69 164 LEU A C 1
ATOM 1280 O O . LEU A 1 164 ? -10.906 -1.547 -13.446 1.00 91.69 164 LEU A O 1
ATOM 1284 N N . ASP A 1 165 ? -12.035 -0.120 -12.119 1.00 93.44 165 ASP A N 1
ATOM 1285 C CA . ASP A 1 165 ? -12.595 0.695 -13.201 1.00 93.44 165 ASP A CA 1
ATOM 1286 C C . ASP A 1 165 ? -11.485 1.346 -14.037 1.00 93.44 165 ASP A C 1
ATOM 1288 O O . ASP A 1 165 ? -11.525 1.322 -15.268 1.00 93.44 165 ASP A O 1
ATOM 1292 N N . TYR A 1 166 ? -10.447 1.882 -13.382 1.00 91.25 166 TYR A N 1
ATOM 1293 C CA . TYR A 1 166 ? -9.268 2.402 -14.074 1.00 91.25 166 TYR A CA 1
ATOM 1294 C C . TYR A 1 166 ? -8.585 1.317 -14.915 1.00 91.25 166 TYR A C 1
ATOM 1296 O O . TYR A 1 166 ? -8.266 1.553 -16.083 1.00 91.25 166 TYR A O 1
ATOM 1304 N N . ALA A 1 167 ? -8.374 0.127 -14.342 1.00 90.81 167 ALA A N 1
ATOM 1305 C CA . ALA A 1 167 ? -7.722 -0.974 -15.041 1.00 90.81 167 ALA A CA 1
ATOM 1306 C C . ALA A 1 167 ? -8.524 -1.448 -16.263 1.00 90.81 167 ALA A C 1
ATOM 1308 O O . ALA A 1 167 ? -7.944 -1.796 -17.288 1.00 90.81 167 ALA A O 1
ATOM 1309 N N . GLU A 1 168 ? -9.853 -1.430 -16.179 1.00 93.25 168 GLU A N 1
ATOM 1310 C CA . GLU A 1 168 ? -10.731 -1.780 -17.294 1.00 93.25 168 GLU A CA 1
ATOM 1311 C C . GLU A 1 168 ? -10.702 -0.733 -18.417 1.00 93.25 168 GLU A C 1
ATOM 1313 O O . GLU A 1 168 ? -10.698 -1.095 -19.594 1.00 93.25 168 GLU A O 1
ATOM 1318 N N . GLN A 1 169 ? -10.667 0.555 -18.066 1.00 93.38 169 GLN A N 1
ATOM 1319 C CA . GLN A 1 169 ? -10.834 1.649 -19.028 1.00 93.38 169 GLN A CA 1
ATOM 1320 C C . GLN A 1 169 ? -9.526 2.149 -19.645 1.00 93.38 169 GLN A C 1
ATOM 1322 O O . GLN A 1 169 ? -9.535 2.644 -20.772 1.00 93.38 169 GLN A O 1
ATOM 1327 N N . SER A 1 170 ? -8.424 2.112 -18.892 1.00 92.12 170 SER A N 1
ATOM 1328 C CA . SER A 1 170 ? -7.208 2.872 -19.220 1.00 92.12 170 SER A CA 1
ATOM 1329 C C . SER A 1 170 ? -5.916 2.061 -19.189 1.00 92.12 170 SER A C 1
ATOM 1331 O O . SER A 1 170 ? -4.918 2.528 -19.738 1.00 92.12 170 SER A O 1
ATOM 1333 N N . ALA A 1 171 ? -5.898 0.886 -18.556 1.00 90.62 171 ALA A N 1
A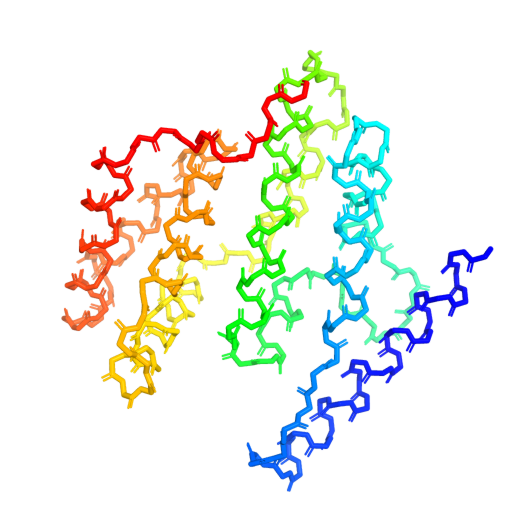TOM 1334 C CA . ALA A 1 171 ? -4.679 0.090 -18.479 1.00 90.62 171 ALA A CA 1
ATOM 1335 C C . ALA A 1 171 ? -4.395 -0.658 -19.790 1.00 90.62 171 ALA A C 1
ATOM 1337 O O . ALA A 1 171 ? -5.275 -0.885 -20.625 1.00 90.62 171 ALA A O 1
ATOM 1338 N N . SER A 1 172 ? -3.140 -1.056 -19.976 1.00 91.81 172 SER A N 1
ATOM 1339 C CA . SER A 1 172 ? -2.759 -1.950 -21.066 1.00 91.81 172 SER A CA 1
ATOM 1340 C C . SER A 1 172 ? -3.440 -3.316 -20.925 1.00 91.81 172 SER A C 1
ATOM 1342 O O . SER A 1 172 ? -3.847 -3.724 -19.839 1.00 91.81 172 SER A O 1
ATOM 1344 N N . GLU A 1 173 ? -3.525 -4.074 -22.023 1.00 92.44 173 GLU A N 1
ATOM 1345 C CA . GLU A 1 173 ? -4.140 -5.409 -22.006 1.00 92.44 173 GLU A CA 1
ATOM 1346 C C . GLU A 1 173 ? -3.493 -6.348 -20.976 1.00 92.44 173 GLU A C 1
ATOM 1348 O O . GLU A 1 173 ? -4.184 -7.109 -20.302 1.00 92.44 173 GLU A O 1
ATOM 1353 N N . HIS A 1 174 ? -2.169 -6.263 -20.832 1.00 87.50 174 HIS A N 1
ATOM 1354 C CA . HIS A 1 174 ? -1.408 -7.040 -19.854 1.00 87.50 174 HIS A CA 1
ATOM 1355 C C . HIS A 1 174 ? -1.784 -6.665 -18.417 1.00 87.50 174 HIS A C 1
ATOM 1357 O O . HIS A 1 174 ? -2.149 -7.534 -17.625 1.00 87.50 174 HIS A O 1
ATOM 1363 N N . GLU A 1 175 ? -1.781 -5.369 -18.097 1.00 89.00 175 GLU A N 1
ATOM 1364 C CA . GLU A 1 175 ? -2.196 -4.871 -16.781 1.00 89.00 175 GLU A CA 1
ATOM 1365 C C . GLU A 1 175 ? -3.645 -5.263 -16.466 1.00 89.00 175 GLU A C 1
ATOM 1367 O O . GLU A 1 175 ? -3.935 -5.739 -15.369 1.00 89.00 175 GLU A O 1
ATOM 1372 N N . ARG A 1 176 ? -4.548 -5.148 -17.446 1.00 91.44 176 ARG A N 1
ATOM 1373 C CA . ARG A 1 176 ? -5.960 -5.523 -17.314 1.00 91.44 176 ARG A CA 1
ATOM 1374 C C . ARG A 1 176 ? -6.131 -7.004 -16.979 1.00 91.44 176 ARG A C 1
ATOM 1376 O O . ARG A 1 176 ? -6.844 -7.333 -16.033 1.00 91.44 176 ARG A O 1
ATOM 1383 N N . GLN A 1 177 ? -5.466 -7.902 -17.708 1.00 89.12 177 GLN A N 1
ATOM 1384 C CA . GLN A 1 177 ? -5.524 -9.348 -17.443 1.00 89.12 177 GLN A CA 1
ATOM 1385 C C . GLN A 1 177 ? -5.034 -9.696 -16.037 1.00 89.12 177 GLN A C 1
ATOM 1387 O O . GLN A 1 177 ? -5.606 -10.553 -15.364 1.00 89.12 177 GLN A O 1
ATOM 1392 N N . MET A 1 178 ? -3.995 -9.011 -15.573 1.00 85.44 178 MET A N 1
ATOM 1393 C CA . MET A 1 178 ? -3.439 -9.254 -14.251 1.00 85.44 178 MET A CA 1
ATOM 1394 C C . MET A 1 178 ? -4.305 -8.701 -13.129 1.00 85.44 178 MET A C 1
ATOM 1396 O O . MET A 1 178 ? -4.500 -9.378 -12.123 1.00 85.44 178 MET A O 1
ATOM 1400 N N . MET A 1 179 ? -4.873 -7.509 -13.307 1.00 88.69 179 MET A N 1
ATOM 1401 C CA . MET A 1 179 ? -5.830 -6.952 -12.354 1.00 88.69 179 MET A CA 1
ATOM 1402 C C . MET A 1 179 ? -7.089 -7.818 -12.248 1.00 88.69 179 MET A C 1
ATOM 1404 O O . MET A 1 179 ? -7.608 -7.993 -11.147 1.00 88.69 179 MET A O 1
ATOM 1408 N N . LEU A 1 180 ? -7.541 -8.422 -13.354 1.00 89.69 180 LEU A N 1
ATOM 1409 C CA . LEU A 1 180 ? -8.620 -9.414 -13.340 1.00 89.69 180 LEU A CA 1
ATOM 1410 C C . LEU A 1 180 ? -8.232 -10.669 -12.549 1.00 89.69 180 LEU A C 1
ATOM 1412 O O . LEU A 1 180 ? -8.979 -11.072 -11.662 1.00 89.69 180 LEU A O 1
ATOM 1416 N N . ALA A 1 181 ? -7.048 -11.238 -12.795 1.00 87.00 181 ALA A N 1
ATOM 1417 C CA . ALA A 1 181 ? -6.566 -12.392 -12.032 1.00 87.00 181 ALA A CA 1
ATOM 1418 C C . ALA A 1 181 ? -6.460 -12.085 -10.527 1.00 87.00 181 ALA A C 1
ATOM 1420 O O . ALA A 1 181 ? -6.851 -12.899 -9.690 1.00 87.00 181 ALA A O 1
ATOM 1421 N N . LEU A 1 182 ? -5.984 -10.886 -10.175 1.00 87.19 182 LEU A N 1
ATOM 1422 C CA . LEU A 1 182 ? -5.904 -10.431 -8.791 1.00 87.19 182 LEU A CA 1
ATOM 1423 C C . LEU A 1 182 ? -7.290 -10.271 -8.159 1.00 87.19 182 LEU A C 1
ATOM 1425 O O . LEU A 1 182 ? -7.502 -10.712 -7.033 1.00 87.19 182 LEU A O 1
ATOM 1429 N N . LYS A 1 183 ? -8.239 -9.664 -8.880 1.00 91.12 183 LYS A N 1
ATOM 1430 C CA . LYS A 1 183 ? -9.634 -9.516 -8.446 1.00 91.12 183 LYS A CA 1
ATOM 1431 C C . LYS A 1 183 ? -10.274 -10.872 -8.166 1.00 91.12 183 LYS A C 1
ATOM 1433 O O . LYS A 1 183 ? -10.884 -11.039 -7.110 1.00 91.12 183 LYS A O 1
ATOM 1438 N N . ASP A 1 184 ? -10.122 -11.822 -9.083 1.00 90.69 184 ASP A N 1
ATOM 1439 C CA . ASP A 1 184 ? -10.675 -13.169 -8.945 1.00 90.69 184 ASP A CA 1
ATOM 1440 C C . ASP A 1 184 ? -10.077 -13.883 -7.729 1.00 90.69 184 ASP A C 1
ATOM 1442 O O . ASP A 1 184 ? -10.797 -14.517 -6.958 1.00 90.69 184 ASP A O 1
ATOM 1446 N N . GLU A 1 185 ? -8.776 -13.717 -7.494 1.00 89.12 185 GLU A N 1
ATOM 1447 C CA . GLU A 1 185 ? -8.093 -14.314 -6.350 1.00 89.12 185 GLU A CA 1
ATOM 1448 C C . GLU A 1 185 ? -8.505 -13.676 -5.012 1.00 89.12 185 GLU A C 1
ATOM 1450 O O . GLU A 1 185 ? -8.768 -14.393 -4.042 1.00 89.12 185 GLU A O 1
ATOM 1455 N N . VAL A 1 186 ? -8.637 -12.345 -4.951 1.00 90.19 186 VAL A N 1
ATOM 1456 C CA . VAL A 1 186 ? -9.175 -11.633 -3.777 1.00 90.19 186 VAL A CA 1
ATOM 1457 C C . VAL A 1 186 ? -10.603 -12.100 -3.482 1.00 90.19 186 VAL A C 1
ATOM 1459 O O . VAL A 1 186 ? -10.919 -12.420 -2.336 1.00 90.19 186 VAL A O 1
ATOM 1462 N N . ALA A 1 187 ? -11.453 -12.214 -4.508 1.00 91.06 187 ALA A N 1
ATOM 1463 C CA . ALA A 1 187 ? -12.825 -12.695 -4.365 1.00 91.06 187 ALA A CA 1
ATOM 1464 C C . ALA A 1 187 ? -12.881 -14.157 -3.892 1.00 91.06 187 ALA A C 1
ATOM 1466 O O . ALA A 1 187 ? -13.671 -14.489 -3.008 1.00 91.06 187 ALA A O 1
ATOM 1467 N N . ARG A 1 188 ? -12.016 -15.025 -4.432 1.00 91.62 188 ARG A N 1
ATOM 1468 C CA . ARG A 1 188 ? -11.921 -16.440 -4.049 1.00 91.62 188 ARG A CA 1
ATOM 1469 C C . ARG A 1 188 ? -11.487 -16.619 -2.596 1.00 91.62 188 ARG A C 1
ATOM 1471 O O . ARG A 1 188 ? -11.981 -17.527 -1.928 1.00 91.62 188 ARG A O 1
ATOM 1478 N N . ARG A 1 189 ? -10.548 -15.799 -2.109 1.00 89.00 189 ARG A N 1
ATOM 1479 C CA . ARG A 1 189 ? -10.057 -15.874 -0.722 1.00 89.00 189 ARG A CA 1
ATOM 1480 C C . ARG A 1 189 ? -10.986 -15.193 0.286 1.00 89.00 189 ARG A C 1
ATOM 1482 O O . ARG A 1 189 ? -10.984 -15.595 1.446 1.00 89.00 189 ARG A O 1
ATOM 1489 N N . GLY A 1 190 ? -11.772 -14.200 -0.133 1.00 90.06 190 GLY A N 1
ATOM 1490 C CA . GLY A 1 190 ? -12.630 -13.420 0.761 1.00 90.06 190 GLY A CA 1
ATOM 1491 C C . GLY A 1 190 ? -11.826 -12.503 1.696 1.00 90.06 190 GLY A C 1
ATOM 1492 O O . GLY A 1 190 ? -10.706 -12.122 1.354 1.00 90.06 190 GLY A O 1
ATOM 1493 N N . PRO A 1 191 ? -12.366 -12.119 2.868 1.00 89.69 191 PRO A N 1
ATOM 1494 C CA . PRO A 1 191 ? -11.641 -11.321 3.860 1.00 89.69 191 PRO A CA 1
ATOM 1495 C C . PRO A 1 191 ? -10.357 -12.005 4.354 1.00 89.69 191 PRO A C 1
ATOM 1497 O O . PRO A 1 191 ? -10.290 -13.232 4.449 1.00 89.69 191 PRO A O 1
ATOM 1500 N N . CYS A 1 192 ? -9.337 -11.220 4.715 1.00 89.38 192 CYS A N 1
ATOM 1501 C CA . CYS A 1 192 ? -8.095 -11.782 5.246 1.00 89.38 192 CYS A CA 1
ATOM 1502 C C . CYS A 1 192 ? -8.326 -12.465 6.608 1.00 89.38 192 CYS A C 1
ATOM 1504 O O . CYS A 1 192 ? -8.775 -11.831 7.564 1.00 89.38 192 CYS A O 1
ATOM 1506 N N . VAL A 1 193 ? -7.958 -13.751 6.692 1.00 85.44 193 VAL A N 1
ATOM 1507 C CA . VAL A 1 193 ? -8.018 -14.579 7.914 1.00 85.44 193 VAL A CA 1
ATOM 1508 C C . VAL A 1 193 ? -6.664 -14.739 8.615 1.00 85.44 193 VAL A C 1
ATOM 1510 O O . VAL A 1 193 ? -6.598 -15.293 9.708 1.00 85.44 193 VAL A O 1
ATOM 1513 N N . GLN A 1 194 ? -5.576 -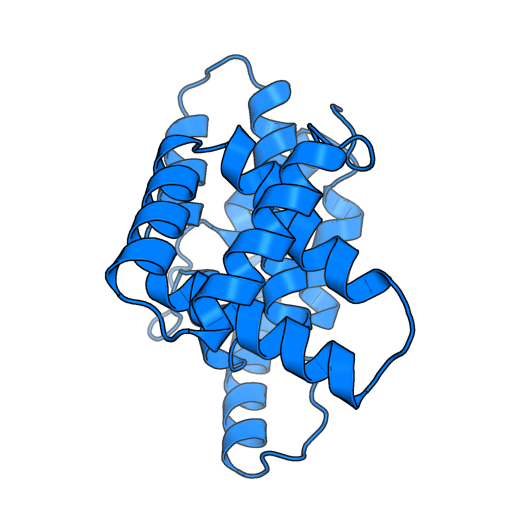14.300 7.975 1.00 81.50 194 GLN A N 1
ATOM 1514 C CA . GLN A 1 194 ? -4.211 -14.430 8.501 1.00 81.50 194 GLN A CA 1
ATOM 1515 C C . GLN A 1 194 ? -3.845 -13.290 9.452 1.00 81.50 194 GLN A C 1
ATOM 1517 O O . GLN A 1 194 ? -3.059 -13.486 10.376 1.00 81.50 194 GLN A O 1
ATOM 1522 N N . CYS A 1 195 ? -4.419 -12.106 9.240 1.00 82.50 195 CYS A N 1
ATOM 1523 C CA . CYS A 1 195 ? -4.238 -10.984 10.145 1.00 82.50 195 CYS A CA 1
ATOM 1524 C C . CYS A 1 195 ? -5.262 -11.061 11.274 1.00 82.50 195 CYS A C 1
ATOM 1526 O O . CYS A 1 195 ? -6.463 -11.161 10.998 1.00 82.50 195 CYS A O 1
ATOM 1528 N N . PRO A 1 196 ? -4.813 -11.004 12.538 1.00 64.06 196 PRO A N 1
ATOM 1529 C CA . PRO A 1 196 ? -5.724 -11.044 13.661 1.00 64.06 196 PRO A CA 1
ATOM 1530 C C . PRO A 1 196 ? -6.710 -9.874 13.563 1.00 64.06 196 PRO A C 1
ATOM 1532 O O . PRO A 1 196 ? -6.327 -8.704 13.466 1.00 64.06 196 PRO A O 1
ATOM 1535 N N . ALA A 1 197 ? -8.001 -10.198 13.635 1.00 54.16 197 ALA A N 1
ATOM 1536 C CA . ALA A 1 197 ? -8.950 -9.306 14.278 1.00 54.16 197 ALA A CA 1
ATOM 1537 C C . ALA A 1 197 ? -8.558 -9.322 15.758 1.00 54.16 197 ALA A C 1
ATOM 1539 O O . ALA A 1 197 ? -9.035 -10.178 16.495 1.00 54.16 197 ALA A O 1
ATOM 1540 N N . ILE A 1 198 ? -7.547 -8.540 16.153 1.00 44.00 198 ILE A N 1
ATOM 1541 C CA . ILE A 1 198 ? -7.197 -8.448 17.582 1.00 44.00 198 ILE A CA 1
ATOM 1542 C C . ILE A 1 198 ? -8.421 -7.930 18.336 1.00 44.00 198 ILE A C 1
ATOM 1544 O O . ILE A 1 198 ? -9.157 -7.129 17.716 1.00 44.00 198 ILE A O 1
#

Secondary structure (DSSP, 8-state):
-HHHHHHHHHHHHHHHHHHHHH-TT----TTHHHHHHHHHHTTSHHHHHHHHHHHHSPP--TT----HHHHHHHTTT-HHHHHHHHHHHHHHHHHHHHS-S-TTHHHHHHHHHTT--HHHHHHHHHHHHHHHHHH--STHHHHHHHHHHHHHHHH-HHHHHHHHHHHHHTS-HHHHHHHHHHHHHHHHH-S-SSS---